Protein AF-A0A0G4HCX2-F1 (afdb_monomer)

Mean predicted aligned error: 6.24 Å

pLDDT: mean 89.35, std 10.8, range [44.84, 98.44]

Sequence (343 aa):
MIIPHAINSARSASTLNRIQINMWKLLDRVKRRYMFTGWLQFAPTVACGVLFLLVGFVLPGVLCLSLTLFDVLTVKWGWHPVPEPPPSKAAPRFPPSQFSAVDVIQARRSCRSFQCVPLLPEHRELLDKACEEAVSTWGGGVVQIHFVTAPNLRVWPVMGAHEFLVVLVPGGEYSRSAIIAAGAAVQHVVLSATREGISSCIIGPGADQRSVREAIQVREEEQHVVCVCAVGYASRYIPSFIRLASALMHRLRLPVNELVLPDSRTSLSSRVKDLIQVCRTAPSSYNAQPTRVALRKSTLGEDTEEVVLTTRPESTSRYYDPVALGAWVATWKWAGGGQVEVV

Structure (mmCIF, N/CA/C/O backbone):
data_AF-A0A0G4HCX2-F1
#
_entry.id   AF-A0A0G4HCX2-F1
#
loop_
_atom_site.group_PDB
_atom_site.id
_atom_site.type_symbol
_atom_site.label_atom_id
_atom_site.label_alt_id
_atom_site.label_comp_id
_atom_site.label_asym_id
_atom_site.label_entity_id
_atom_site.label_seq_id
_atom_site.pdbx_PDB_ins_code
_atom_site.Cartn_x
_atom_site.Cartn_y
_atom_site.Cartn_z
_atom_site.occupancy
_atom_site.B_iso_or_equiv
_atom_site.auth_seq_id
_atom_site.auth_comp_id
_atom_site.auth_asym_id
_atom_site.auth_atom_id
_atom_site.pdbx_PDB_model_num
ATOM 1 N N . MET A 1 1 ? 2.970 65.376 -13.612 1.00 44.84 1 MET A N 1
ATOM 2 C CA . MET A 1 1 ? 3.892 64.570 -14.441 1.00 44.84 1 MET A CA 1
ATOM 3 C C . MET A 1 1 ? 4.528 63.480 -13.575 1.00 44.84 1 MET A C 1
ATOM 5 O O . MET A 1 1 ? 5.636 63.656 -13.106 1.00 44.84 1 MET A O 1
ATOM 9 N N . ILE A 1 2 ? 3.807 62.390 -13.298 1.00 49.28 2 ILE A N 1
ATOM 10 C CA . ILE A 1 2 ? 4.319 61.126 -12.729 1.00 49.28 2 ILE A CA 1
ATOM 11 C C . ILE A 1 2 ? 3.439 60.021 -13.345 1.00 49.28 2 ILE A C 1
ATOM 13 O O . ILE A 1 2 ? 2.277 60.284 -13.642 1.00 49.28 2 ILE A O 1
ATOM 17 N N . ILE A 1 3 ? 3.975 58.802 -13.482 1.00 50.69 3 ILE A N 1
ATOM 18 C CA . ILE A 1 3 ? 3.310 57.536 -13.867 1.00 50.69 3 ILE A CA 1
ATOM 19 C C . ILE A 1 3 ? 3.396 57.158 -15.370 1.00 50.69 3 ILE A C 1
ATOM 21 O O . ILE A 1 3 ? 2.386 57.060 -16.058 1.00 50.69 3 ILE A O 1
ATOM 25 N N . PRO A 1 4 ? 4.604 56.835 -15.875 1.00 53.22 4 PRO A N 1
ATOM 26 C CA . PRO A 1 4 ? 4.731 55.756 -16.877 1.00 53.22 4 PRO A CA 1
ATOM 27 C C . PRO A 1 4 ? 5.410 54.491 -16.323 1.00 53.22 4 PRO A C 1
ATOM 29 O O . PRO A 1 4 ? 5.237 53.398 -16.857 1.00 53.22 4 PRO A O 1
ATOM 32 N N . HIS A 1 5 ? 6.163 54.603 -15.222 1.00 47.66 5 HIS A N 1
ATOM 33 C CA . HIS A 1 5 ? 7.033 53.512 -14.765 1.00 47.66 5 HIS A CA 1
ATOM 34 C C . HIS A 1 5 ? 6.294 52.369 -14.038 1.00 47.66 5 HIS A C 1
ATOM 36 O O . HIS A 1 5 ? 6.726 51.217 -14.103 1.00 47.66 5 HIS A O 1
ATOM 42 N N . ALA A 1 6 ? 5.151 52.655 -13.402 1.00 48.50 6 ALA A N 1
ATOM 43 C CA . ALA A 1 6 ? 4.375 51.663 -12.649 1.00 48.50 6 ALA A CA 1
ATOM 44 C C . ALA A 1 6 ? 3.588 50.682 -13.548 1.00 48.50 6 ALA A C 1
ATOM 46 O O . ALA A 1 6 ? 3.388 49.525 -13.180 1.00 48.50 6 ALA A O 1
ATOM 47 N N . ILE A 1 7 ? 3.195 51.098 -14.759 1.00 55.00 7 ILE A N 1
ATOM 48 C CA . ILE A 1 7 ? 2.381 50.275 -15.674 1.00 55.00 7 ILE A CA 1
ATOM 49 C C . ILE A 1 7 ? 3.223 49.163 -16.331 1.00 55.00 7 ILE A C 1
ATOM 51 O O . ILE A 1 7 ? 2.741 48.042 -16.515 1.00 55.00 7 ILE A O 1
ATOM 55 N N . ASN A 1 8 ? 4.504 49.424 -16.615 1.00 53.06 8 ASN A N 1
ATOM 56 C CA . ASN A 1 8 ? 5.411 48.417 -17.185 1.00 53.06 8 ASN A CA 1
ATOM 57 C C . ASN A 1 8 ? 5.826 47.341 -16.163 1.00 53.06 8 ASN A C 1
ATOM 59 O O . ASN A 1 8 ? 5.972 46.175 -16.529 1.00 53.06 8 ASN A O 1
ATOM 63 N N . SER A 1 9 ? 5.927 47.702 -14.878 1.00 53.34 9 SER A N 1
ATOM 64 C CA . SER A 1 9 ? 6.168 46.761 -13.772 1.00 53.34 9 SER A CA 1
ATOM 65 C C . SER A 1 9 ? 5.025 45.742 -13.624 1.00 53.34 9 SER A C 1
ATOM 67 O O . SER A 1 9 ? 5.261 44.531 -13.620 1.00 53.34 9 SER A O 1
ATOM 69 N N . ALA A 1 10 ? 3.771 46.210 -13.626 1.00 56.66 10 ALA A N 1
ATOM 70 C CA . ALA A 1 10 ? 2.596 45.346 -13.490 1.00 56.66 10 ALA A CA 1
ATOM 71 C C . ALA A 1 10 ? 2.416 44.378 -14.678 1.00 56.66 10 ALA A C 1
ATOM 73 O O . ALA A 1 10 ? 2.071 43.208 -14.491 1.00 56.66 10 ALA A O 1
ATOM 74 N N . ARG A 1 11 ? 2.704 44.827 -15.910 1.00 60.03 11 ARG A N 1
ATOM 75 C CA . ARG A 1 11 ? 2.661 43.961 -17.102 1.00 60.03 11 ARG A CA 1
ATOM 76 C C . ARG A 1 11 ? 3.762 42.898 -17.080 1.00 60.03 11 ARG A C 1
ATOM 78 O O . ARG A 1 11 ? 3.474 41.741 -17.383 1.00 60.03 11 ARG A O 1
ATOM 85 N N . SER A 1 12 ? 4.977 43.250 -16.657 1.00 61.94 12 SER A N 1
ATOM 86 C CA . SER A 1 12 ? 6.095 42.303 -16.526 1.00 61.94 12 SER A CA 1
ATOM 87 C C . SER A 1 12 ? 5.813 41.204 -15.489 1.00 61.94 12 SER A C 1
ATOM 89 O O . SER A 1 12 ? 5.947 40.015 -15.791 1.00 61.94 12 SER A O 1
ATOM 91 N N . ALA A 1 13 ? 5.293 41.575 -14.311 1.00 61.81 13 ALA A N 1
ATOM 92 C CA . ALA A 1 13 ? 4.904 40.621 -13.268 1.00 61.81 13 ALA A CA 1
ATOM 93 C C . ALA A 1 13 ? 3.789 39.660 -13.730 1.00 61.81 13 ALA A C 1
ATOM 95 O O . ALA A 1 13 ? 3.825 38.463 -13.438 1.00 61.81 13 ALA A O 1
ATOM 96 N N . SER A 1 14 ? 2.826 40.151 -14.521 1.00 77.19 14 SER A N 1
ATOM 97 C CA . SER A 1 14 ? 1.750 39.316 -15.072 1.00 77.19 14 SER A CA 1
ATOM 98 C C . SER A 1 14 ? 2.251 38.274 -16.084 1.00 77.19 14 SER A C 1
ATOM 100 O O . SER A 1 14 ? 1.753 37.145 -16.115 1.00 77.19 14 SER A O 1
ATOM 102 N N . THR A 1 15 ? 3.271 38.616 -16.875 1.00 77.94 15 THR A N 1
ATOM 103 C CA . THR A 1 15 ? 3.872 37.716 -17.867 1.00 77.94 15 THR A CA 1
ATOM 104 C C . THR A 1 15 ? 4.729 36.646 -17.196 1.00 77.94 15 THR A C 1
ATOM 106 O O . THR A 1 15 ? 4.602 35.470 -17.538 1.00 77.94 15 THR A O 1
ATOM 109 N N . LEU A 1 16 ? 5.531 37.014 -16.189 1.00 78.31 16 LEU A N 1
ATOM 110 C CA . LEU A 1 16 ? 6.324 36.061 -15.404 1.00 78.31 16 LEU A CA 1
ATOM 111 C C . LEU A 1 16 ? 5.434 35.036 -14.688 1.00 78.31 16 LEU A C 1
ATOM 113 O O . LEU A 1 16 ? 5.685 33.835 -14.794 1.00 78.31 16 LEU A O 1
ATOM 117 N N . ASN A 1 17 ? 4.336 35.480 -14.067 1.00 84.44 17 ASN A N 1
ATOM 118 C CA . ASN A 1 17 ? 3.369 34.580 -13.434 1.00 84.44 17 ASN A CA 1
ATOM 119 C C . ASN A 1 17 ? 2.726 33.617 -14.446 1.00 84.44 17 ASN A C 1
ATOM 121 O O . ASN A 1 17 ? 2.579 32.427 -14.167 1.00 84.44 17 ASN A O 1
ATOM 125 N N . ARG A 1 18 ? 2.384 34.088 -15.655 1.00 83.12 18 ARG A N 1
ATOM 126 C CA . ARG A 1 18 ? 1.848 33.221 -16.722 1.00 83.12 18 ARG A CA 1
ATOM 127 C C . ARG A 1 18 ? 2.866 32.182 -17.193 1.00 83.12 18 ARG A C 1
ATOM 129 O O . ARG A 1 18 ? 2.496 31.020 -17.360 1.00 83.12 18 ARG A O 1
ATOM 136 N N . ILE A 1 19 ? 4.129 32.572 -17.384 1.00 86.69 19 ILE A N 1
ATOM 137 C CA . ILE A 1 19 ? 5.206 31.648 -17.775 1.00 86.69 19 ILE A CA 1
ATOM 138 C C . ILE A 1 19 ? 5.404 30.582 -16.695 1.00 86.69 19 ILE A C 1
ATOM 140 O O . ILE A 1 19 ? 5.420 29.392 -17.013 1.00 86.69 19 ILE A O 1
ATOM 144 N N . GLN A 1 20 ? 5.463 30.983 -15.423 1.00 86.69 20 GLN A N 1
ATOM 145 C CA . GLN A 1 20 ? 5.582 30.053 -14.301 1.00 86.69 20 GLN A CA 1
ATOM 146 C C . GLN A 1 20 ? 4.403 29.074 -14.247 1.00 86.69 20 GLN A C 1
ATOM 148 O O . GLN A 1 20 ? 4.622 27.865 -14.199 1.00 86.69 20 GLN A O 1
ATOM 153 N N . ILE A 1 21 ? 3.157 29.554 -14.328 1.00 89.06 21 ILE A N 1
ATOM 154 C CA . ILE A 1 21 ? 1.960 28.694 -14.321 1.00 89.06 21 ILE A CA 1
ATOM 155 C C . ILE A 1 21 ? 1.986 27.695 -15.487 1.00 89.06 21 ILE A C 1
ATOM 157 O O . ILE A 1 21 ? 1.681 26.515 -15.302 1.00 89.06 21 ILE A O 1
ATOM 161 N N . ASN A 1 22 ? 2.363 28.137 -16.688 1.00 92.06 22 ASN A N 1
ATOM 162 C CA . ASN A 1 22 ? 2.444 27.266 -17.860 1.00 92.06 22 ASN A CA 1
ATOM 163 C C . ASN A 1 22 ? 3.544 26.208 -17.717 1.00 92.06 22 ASN A C 1
ATOM 165 O O . ASN A 1 22 ? 3.320 25.045 -18.063 1.00 92.06 22 ASN A O 1
ATOM 169 N N . MET A 1 23 ? 4.696 26.587 -17.161 1.00 91.88 23 MET A N 1
ATOM 170 C CA . MET A 1 23 ? 5.791 25.669 -16.860 1.00 91.88 23 MET A CA 1
ATOM 171 C C . MET A 1 23 ? 5.365 24.620 -15.828 1.00 91.88 23 MET A C 1
ATOM 173 O O . MET A 1 23 ? 5.558 23.429 -16.063 1.00 91.88 23 MET A O 1
ATOM 177 N N . TRP A 1 24 ? 4.691 25.019 -14.745 1.00 91.50 24 TRP A N 1
ATOM 178 C CA . TRP A 1 24 ? 4.151 24.088 -13.749 1.00 91.50 24 TRP A CA 1
ATOM 179 C C . TRP A 1 24 ? 3.137 23.112 -14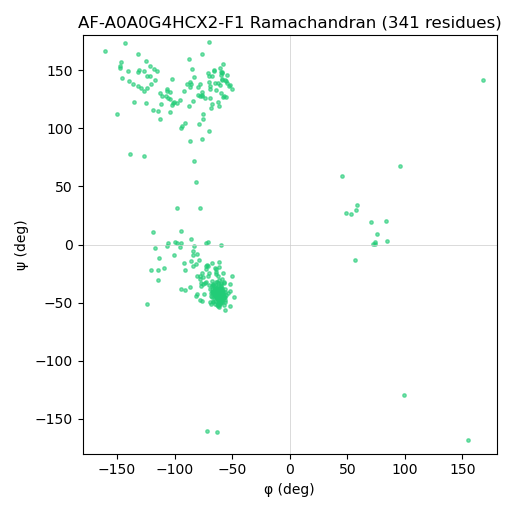.351 1.00 91.50 24 TRP A C 1
ATOM 181 O O . TRP A 1 24 ? 3.237 21.907 -14.131 1.00 91.50 24 TRP A O 1
ATOM 191 N N . LYS A 1 25 ? 2.209 23.598 -15.186 1.00 92.38 25 LYS A N 1
ATOM 192 C CA . LYS A 1 25 ? 1.251 22.740 -15.907 1.00 92.38 25 LYS A CA 1
ATOM 193 C C . LYS A 1 25 ? 1.939 21.773 -16.872 1.00 92.38 25 LYS A C 1
ATOM 195 O O . LYS A 1 25 ? 1.453 20.662 -17.084 1.00 92.38 25 LYS A O 1
ATOM 200 N N . LEU A 1 26 ? 3.033 22.185 -17.511 1.00 93.44 26 LEU A N 1
ATOM 201 C CA . LEU A 1 26 ? 3.818 21.312 -18.380 1.00 93.44 26 LEU A CA 1
ATOM 202 C C . LEU A 1 26 ? 4.537 20.232 -17.566 1.00 93.44 26 LEU A C 1
ATOM 204 O O . LEU A 1 26 ? 4.392 19.054 -17.884 1.00 93.44 26 LEU A O 1
ATOM 208 N N . LEU A 1 27 ? 5.239 20.614 -16.497 1.00 92.19 27 LEU A N 1
ATOM 209 C CA . LEU A 1 27 ? 5.937 19.687 -15.603 1.00 92.19 27 LEU A CA 1
ATOM 210 C C . LEU A 1 27 ? 4.979 18.666 -14.988 1.00 92.19 27 LEU A C 1
ATOM 212 O O . LEU A 1 27 ? 5.285 17.480 -14.957 1.00 92.19 27 LEU A O 1
ATOM 216 N N . ASP A 1 28 ? 3.794 19.099 -14.569 1.00 90.00 28 ASP A N 1
ATOM 217 C CA . ASP A 1 28 ? 2.756 18.228 -14.023 1.00 90.00 28 ASP A CA 1
ATOM 218 C C . ASP A 1 28 ? 2.216 17.232 -15.070 1.00 90.00 28 ASP A C 1
ATOM 220 O O . ASP A 1 28 ? 2.066 16.039 -14.793 1.00 90.00 28 ASP A O 1
ATOM 224 N N . ARG A 1 29 ? 2.015 17.670 -16.323 1.00 91.62 29 ARG A N 1
ATOM 225 C CA . ARG A 1 29 ? 1.653 16.770 -17.437 1.00 91.62 29 ARG A CA 1
ATOM 226 C C . ARG A 1 29 ? 2.751 15.754 -17.742 1.00 91.62 29 ARG A C 1
ATOM 228 O O . ARG A 1 29 ? 2.447 14.573 -17.914 1.00 91.62 29 ARG A O 1
ATOM 235 N N . VAL A 1 30 ? 4.007 16.195 -17.794 1.00 92.38 30 VAL A N 1
ATOM 236 C CA . VAL A 1 30 ? 5.165 15.315 -18.000 1.00 92.38 30 VAL A CA 1
ATOM 237 C C . VAL A 1 30 ? 5.244 14.308 -16.857 1.00 92.38 30 VAL A C 1
ATOM 239 O O . VAL A 1 30 ? 5.214 13.108 -17.109 1.00 92.38 30 VAL A O 1
ATOM 242 N N . LYS A 1 31 ? 5.217 14.767 -15.602 1.00 92.25 31 LYS A N 1
ATOM 243 C CA . LYS A 1 31 ? 5.209 13.909 -14.414 1.00 92.25 31 LYS A CA 1
ATOM 244 C C . LYS A 1 31 ? 4.109 12.854 -14.496 1.00 92.25 31 LYS A C 1
ATOM 246 O O . LYS A 1 31 ? 4.423 11.675 -14.374 1.00 92.25 31 LYS A O 1
ATOM 251 N N . ARG A 1 32 ? 2.850 13.238 -14.748 1.00 89.69 32 ARG A N 1
ATOM 252 C CA . ARG A 1 32 ? 1.732 12.283 -14.874 1.00 89.69 32 ARG A CA 1
ATOM 253 C C . ARG A 1 32 ? 1.955 11.265 -15.988 1.00 89.69 32 ARG A C 1
ATOM 255 O O . ARG A 1 32 ? 1.727 10.078 -15.774 1.00 89.69 32 ARG A O 1
ATOM 262 N N . ARG A 1 33 ? 2.448 11.695 -17.154 1.00 91.38 33 ARG A N 1
ATOM 263 C CA . ARG A 1 33 ? 2.772 10.783 -18.260 1.00 91.38 33 ARG A CA 1
ATOM 264 C C . ARG A 1 33 ? 3.831 9.764 -17.846 1.00 91.38 33 ARG A C 1
ATOM 266 O O . ARG A 1 33 ? 3.641 8.574 -18.070 1.00 91.38 33 ARG A O 1
ATOM 273 N N . TYR A 1 34 ? 4.921 10.205 -17.223 1.00 92.44 34 TYR A N 1
ATOM 274 C CA . TYR A 1 34 ? 5.985 9.312 -16.750 1.00 92.44 34 TYR A CA 1
ATOM 275 C C . TYR A 1 34 ? 5.515 8.405 -15.605 1.00 92.44 34 TYR A C 1
ATOM 277 O O . TYR A 1 34 ? 5.922 7.249 -15.527 1.00 92.44 34 TYR A O 1
ATOM 285 N N . MET A 1 35 ? 4.637 8.909 -14.737 1.00 90.62 35 MET A N 1
ATOM 286 C CA . MET A 1 35 ? 4.041 8.167 -13.628 1.00 90.62 35 MET A CA 1
ATOM 287 C C . MET A 1 35 ? 3.222 6.980 -14.143 1.00 90.62 35 MET A C 1
ATOM 289 O O . MET A 1 35 ? 3.512 5.843 -13.788 1.00 90.62 35 MET A O 1
ATOM 293 N N . PHE A 1 36 ? 2.279 7.225 -15.056 1.00 88.88 36 PHE A N 1
ATOM 294 C CA . PHE A 1 36 ? 1.370 6.196 -15.578 1.00 88.88 36 PHE A CA 1
ATOM 295 C C . PHE A 1 36 ? 1.961 5.307 -16.676 1.00 88.88 36 PHE A C 1
ATOM 297 O O . PHE A 1 36 ? 1.350 4.319 -17.069 1.00 88.88 36 PHE A O 1
ATOM 304 N N . THR A 1 37 ? 3.152 5.634 -17.173 1.00 89.81 37 THR A N 1
ATOM 305 C CA . THR A 1 37 ? 3.932 4.744 -18.049 1.00 89.81 37 THR A CA 1
ATOM 306 C C . THR A 1 37 ? 4.960 3.916 -17.270 1.00 89.81 37 THR A C 1
ATOM 308 O O . THR A 1 37 ? 5.672 3.106 -17.868 1.00 89.81 37 THR A O 1
ATOM 311 N N . GLY A 1 38 ? 5.059 4.112 -15.949 1.00 88.88 38 GLY A N 1
ATOM 312 C CA . GLY A 1 38 ? 6.025 3.440 -15.077 1.00 88.88 38 GLY A CA 1
ATOM 313 C C . GLY A 1 38 ? 7.463 3.951 -15.212 1.00 88.88 38 GLY A C 1
ATOM 314 O O . GLY A 1 38 ? 8.354 3.446 -14.539 1.00 88.88 38 GLY A O 1
ATOM 315 N N . TRP A 1 39 ? 7.725 4.960 -16.050 1.00 93.75 39 TRP A N 1
ATOM 316 C CA . TRP A 1 39 ? 9.077 5.492 -16.256 1.00 93.75 39 TRP A CA 1
ATOM 317 C C . TRP A 1 39 ? 9.562 6.380 -15.103 1.00 93.75 39 TRP A C 1
ATOM 319 O O . TRP A 1 39 ? 10.766 6.506 -14.882 1.00 93.75 39 TRP A O 1
ATOM 329 N N . LEU A 1 40 ? 8.641 6.979 -14.338 1.00 93.19 40 LEU A N 1
ATOM 330 C CA . LEU A 1 40 ? 8.984 7.923 -13.268 1.00 93.19 40 LEU A CA 1
ATOM 331 C C . LEU A 1 40 ? 9.892 7.312 -12.190 1.00 93.19 40 LEU A C 1
ATOM 333 O O . LEU A 1 40 ? 10.699 8.021 -11.602 1.00 93.19 40 LEU A O 1
ATOM 337 N N . GLN A 1 41 ? 9.797 6.007 -11.937 1.00 92.69 41 GLN A N 1
ATOM 338 C CA . GLN A 1 41 ? 10.598 5.338 -10.907 1.00 92.69 41 GLN A CA 1
ATOM 339 C C . GLN A 1 41 ? 12.092 5.212 -11.249 1.00 92.69 41 GLN A C 1
ATOM 341 O O . GLN A 1 41 ? 12.895 5.000 -10.346 1.00 92.69 41 GLN A O 1
ATOM 346 N N . PHE A 1 42 ? 12.464 5.345 -12.526 1.00 95.06 42 PHE A N 1
ATOM 347 C CA . PHE A 1 42 ? 13.860 5.297 -12.973 1.00 95.06 42 PHE A CA 1
ATOM 348 C C . PHE A 1 42 ? 14.502 6.692 -12.989 1.00 95.06 42 PHE A C 1
ATOM 350 O O . PHE A 1 42 ? 15.722 6.817 -12.903 1.00 95.06 42 PHE A O 1
ATOM 357 N N . ALA A 1 43 ? 13.683 7.750 -13.061 1.00 94.81 43 ALA A N 1
ATOM 358 C CA . ALA A 1 43 ? 14.153 9.126 -13.192 1.00 94.81 43 ALA A CA 1
ATOM 359 C C . ALA A 1 43 ? 15.093 9.580 -12.054 1.00 94.81 43 ALA A C 1
ATOM 361 O O . ALA A 1 43 ? 16.098 10.213 -12.373 1.00 94.81 43 ALA A O 1
ATOM 362 N N . PRO A 1 44 ? 14.857 9.247 -10.765 1.00 95.25 44 PRO A N 1
ATOM 363 C CA . PRO A 1 44 ? 15.779 9.626 -9.694 1.00 95.25 44 PRO A CA 1
ATOM 364 C C . PRO A 1 44 ? 17.181 9.037 -9.871 1.00 95.25 44 PRO A C 1
ATOM 366 O O . PRO A 1 44 ? 18.161 9.767 -9.758 1.00 95.25 44 PRO A O 1
ATOM 369 N N . THR A 1 45 ? 17.292 7.747 -10.208 1.00 95.75 45 THR A N 1
ATOM 370 C CA . THR A 1 45 ? 18.596 7.094 -10.400 1.00 95.75 45 THR A CA 1
ATOM 371 C C . THR A 1 45 ? 19.340 7.674 -11.607 1.00 95.75 45 THR A C 1
ATOM 373 O O . THR A 1 45 ? 20.537 7.941 -11.508 1.00 95.75 45 THR A O 1
ATOM 376 N N . VAL A 1 46 ? 18.633 7.958 -12.712 1.00 97.31 46 VAL A N 1
ATOM 377 C CA . VAL A 1 46 ? 19.214 8.646 -13.883 1.00 97.31 46 VAL A CA 1
ATOM 378 C C . VAL A 1 46 ? 19.712 10.037 -13.508 1.00 97.31 46 VAL A C 1
ATOM 380 O O . VAL A 1 46 ? 20.843 10.386 -13.833 1.00 97.31 46 VAL A O 1
ATOM 383 N N . ALA A 1 47 ? 18.890 10.824 -12.810 1.00 96.62 47 ALA A N 1
ATOM 384 C CA . ALA A 1 47 ? 19.243 12.180 -12.406 1.00 96.62 47 ALA A CA 1
ATOM 385 C C . ALA A 1 47 ? 20.477 12.196 -11.492 1.00 96.62 47 ALA A C 1
ATOM 387 O O . ALA A 1 47 ? 21.379 13.002 -11.709 1.00 96.62 47 ALA A O 1
ATOM 388 N N . CYS A 1 48 ? 20.561 11.272 -10.528 1.00 97.00 48 CYS A N 1
ATOM 389 C CA . CYS A 1 48 ? 21.755 11.089 -9.702 1.00 97.00 48 CYS A CA 1
ATOM 390 C C . CYS A 1 48 ? 22.983 10.729 -10.548 1.00 97.00 48 CYS A C 1
ATOM 392 O O . CYS A 1 48 ? 24.041 11.323 -10.359 1.00 97.00 48 CYS A O 1
ATOM 394 N N . GLY A 1 49 ? 22.840 9.806 -11.505 1.00 97.44 49 GLY A N 1
ATOM 395 C CA . GLY A 1 49 ? 23.923 9.422 -12.410 1.00 97.44 49 GLY A CA 1
ATOM 396 C C . GLY A 1 49 ? 24.458 10.601 -13.221 1.00 97.44 49 GLY A C 1
ATOM 397 O O . GLY A 1 49 ? 25.659 10.856 -13.213 1.00 97.44 49 GLY A O 1
ATOM 398 N N . VAL A 1 50 ? 23.567 11.369 -13.854 1.00 98.12 50 VAL A N 1
ATOM 399 C CA . VAL A 1 50 ? 23.932 12.572 -14.622 1.00 98.12 50 VAL A CA 1
ATOM 400 C C . VAL A 1 50 ? 24.595 13.618 -13.727 1.00 98.12 50 VAL A C 1
ATOM 402 O O . VAL A 1 50 ? 25.632 14.159 -14.099 1.00 98.12 50 VAL A O 1
ATOM 405 N N . LEU A 1 51 ? 24.045 13.878 -12.537 1.00 98.06 51 LEU A N 1
ATOM 406 C CA . LEU A 1 51 ? 24.615 14.849 -11.604 1.00 98.06 51 LEU A CA 1
ATOM 407 C C . LEU A 1 51 ? 26.044 14.469 -11.198 1.00 98.06 51 LEU A C 1
ATOM 409 O O . LEU A 1 51 ? 26.926 15.321 -11.257 1.00 98.06 51 LEU A O 1
ATOM 413 N N . PHE A 1 52 ? 26.291 13.203 -10.846 1.00 98.44 52 PHE A N 1
ATOM 414 C CA . PHE A 1 52 ? 27.635 12.730 -10.506 1.00 98.44 52 PHE A CA 1
ATOM 415 C C . PHE A 1 52 ? 28.631 12.928 -11.651 1.00 98.44 52 PHE A C 1
ATOM 417 O O . PHE A 1 52 ? 29.753 13.363 -11.403 1.00 98.44 52 PHE A O 1
ATOM 424 N N . LEU A 1 53 ? 28.225 12.680 -12.899 1.00 97.75 53 LEU A N 1
ATOM 425 C CA . LEU A 1 53 ? 29.086 12.931 -14.056 1.00 97.75 53 LEU A CA 1
ATOM 426 C C . LEU A 1 53 ? 29.398 14.424 -14.226 1.00 97.75 53 LEU A C 1
ATOM 428 O O . LEU A 1 53 ? 30.553 14.777 -14.453 1.00 97.75 53 LEU A O 1
ATOM 432 N N . LEU A 1 54 ? 28.400 15.298 -14.067 1.00 97.94 54 LEU A N 1
ATOM 433 C CA . LEU A 1 54 ? 28.574 16.750 -14.201 1.00 97.94 54 LEU A CA 1
ATOM 434 C C . LEU A 1 54 ? 29.530 17.338 -13.154 1.00 97.94 54 LEU A C 1
ATOM 436 O O . LEU A 1 54 ? 30.240 18.292 -13.455 1.00 97.94 54 LEU A O 1
ATOM 440 N N . VAL A 1 55 ? 29.570 16.771 -11.944 1.00 98.00 55 VAL A N 1
ATOM 441 C CA . VAL A 1 55 ? 30.477 17.210 -10.867 1.00 98.00 55 VAL A CA 1
ATOM 442 C C . VAL A 1 55 ? 31.798 16.423 -10.809 1.00 98.00 55 VAL A C 1
ATOM 444 O O . VAL A 1 55 ? 32.535 16.536 -9.835 1.00 98.00 55 VAL A O 1
ATOM 447 N N . GLY A 1 56 ? 32.117 15.623 -11.835 1.00 97.31 56 GLY A N 1
ATOM 448 C CA . GLY A 1 56 ? 33.400 14.913 -11.961 1.00 97.31 56 GLY A CA 1
ATOM 449 C C . GLY A 1 56 ? 33.498 13.567 -11.226 1.00 97.31 56 GLY A C 1
ATOM 450 O O . GLY A 1 56 ? 34.534 12.906 -11.288 1.00 97.31 56 GLY A O 1
ATOM 451 N N . PHE A 1 57 ? 32.427 13.098 -10.581 1.00 97.69 57 PHE A N 1
ATOM 452 C CA . PHE A 1 57 ? 32.353 11.778 -9.943 1.00 97.69 57 PHE A CA 1
ATOM 453 C C . PHE A 1 57 ? 31.993 10.694 -10.971 1.00 97.69 57 PHE A C 1
ATOM 455 O O . PHE A 1 57 ? 30.892 10.137 -10.971 1.00 97.69 57 PHE A O 1
ATOM 462 N N . VAL A 1 58 ? 32.947 10.374 -11.851 1.00 97.38 58 VAL A N 1
ATOM 463 C CA . VAL A 1 58 ? 32.732 9.467 -12.994 1.00 97.38 58 VAL A CA 1
ATOM 464 C C . VAL A 1 58 ? 32.234 8.085 -12.560 1.00 97.38 58 VAL A C 1
ATOM 466 O O . VAL A 1 58 ? 31.206 7.622 -13.051 1.00 97.38 58 VAL A O 1
ATOM 469 N N . LEU A 1 59 ? 32.928 7.433 -11.620 1.00 97.50 59 LEU A N 1
ATOM 470 C CA . LEU A 1 59 ? 32.604 6.063 -11.210 1.00 97.50 59 LEU A CA 1
ATOM 471 C C . LEU A 1 59 ? 31.190 5.942 -10.590 1.00 97.50 59 LEU A C 1
ATOM 473 O O . LEU A 1 59 ? 30.418 5.110 -11.072 1.00 97.50 59 LEU A O 1
ATOM 477 N N . PRO A 1 60 ? 30.784 6.773 -9.604 1.00 97.62 60 PRO A N 1
ATOM 478 C CA . PRO A 1 60 ? 29.403 6.786 -9.108 1.00 97.62 60 PRO A CA 1
ATOM 479 C C . PRO A 1 60 ? 28.357 7.093 -10.186 1.00 97.62 60 PRO A C 1
ATOM 481 O O . PRO A 1 60 ? 27.280 6.490 -10.187 1.00 97.62 60 PRO A O 1
ATOM 484 N N . GLY A 1 61 ? 28.673 8.000 -11.117 1.00 97.88 61 GLY A N 1
ATOM 485 C CA . GLY A 1 61 ? 27.787 8.356 -12.223 1.00 97.88 61 GLY A CA 1
ATOM 486 C C . GLY A 1 61 ? 27.512 7.176 -13.151 1.00 97.88 61 GLY A C 1
ATOM 487 O O . GLY A 1 61 ? 26.353 6.817 -13.369 1.00 97.88 61 GLY A O 1
ATOM 488 N N . VAL A 1 62 ? 28.573 6.514 -13.624 1.00 98.00 62 VAL A N 1
ATOM 489 C CA . VAL A 1 62 ? 28.477 5.306 -14.458 1.00 98.00 62 VAL A CA 1
ATOM 490 C C . VAL A 1 62 ? 27.731 4.193 -13.725 1.00 98.00 62 VAL A C 1
ATOM 492 O O . VAL A 1 62 ? 26.854 3.567 -14.313 1.00 98.00 62 VAL A O 1
ATOM 495 N N . LEU A 1 63 ? 28.009 3.974 -12.436 1.00 97.69 63 LEU A N 1
ATOM 496 C CA . LEU A 1 63 ? 27.311 2.958 -11.646 1.00 97.69 63 LEU A CA 1
ATOM 497 C C . LEU A 1 63 ? 25.795 3.211 -11.592 1.00 97.69 63 LEU A C 1
ATOM 499 O O . LEU A 1 63 ? 25.018 2.289 -11.827 1.00 97.69 63 LEU A O 1
ATOM 503 N N . CYS A 1 64 ? 25.358 4.448 -11.336 1.00 97.44 64 CYS A N 1
ATOM 504 C CA . CYS A 1 64 ? 23.932 4.793 -11.303 1.00 97.44 64 CYS A CA 1
ATOM 505 C C . CYS A 1 64 ? 23.245 4.572 -12.661 1.00 97.44 64 CYS A C 1
ATOM 507 O O . CYS A 1 64 ? 22.127 4.051 -12.720 1.00 97.44 64 CYS A O 1
ATOM 509 N N . LEU A 1 65 ? 23.907 4.939 -13.762 1.00 98.00 65 LEU A N 1
ATOM 510 C CA . LEU A 1 65 ? 23.363 4.743 -15.107 1.00 98.00 65 LEU A CA 1
ATOM 511 C C . LEU A 1 65 ? 23.297 3.256 -15.481 1.00 98.00 65 LEU A C 1
ATOM 513 O O . LEU A 1 65 ? 22.270 2.809 -15.988 1.00 98.00 65 LEU A O 1
ATOM 517 N N . SER A 1 66 ? 24.326 2.474 -15.149 1.00 97.69 66 SER A N 1
ATOM 518 C CA . SER A 1 66 ? 24.339 1.018 -15.337 1.00 97.69 66 SER A CA 1
ATOM 519 C C . SER A 1 66 ? 23.253 0.319 -14.516 1.00 97.69 66 SER A C 1
ATOM 521 O O . SER A 1 66 ? 22.553 -0.547 -15.039 1.00 97.69 66 SER A O 1
ATOM 523 N N . LEU A 1 67 ? 23.049 0.726 -13.257 1.00 96.75 67 LEU A N 1
ATOM 524 C CA . LEU A 1 67 ? 21.949 0.230 -12.420 1.00 96.75 67 LEU A CA 1
ATOM 525 C C . LEU A 1 67 ? 20.583 0.574 -13.021 1.00 96.75 67 LEU A C 1
ATOM 527 O O . LEU A 1 67 ? 19.691 -0.268 -13.038 1.00 96.75 67 LEU A O 1
ATOM 531 N N . THR A 1 68 ? 20.425 1.783 -13.563 1.00 97.25 68 THR A N 1
ATOM 532 C CA . THR A 1 68 ? 19.186 2.171 -14.252 1.00 97.25 68 THR A CA 1
ATOM 533 C C . THR A 1 68 ? 18.952 1.303 -15.485 1.00 97.25 68 THR A C 1
ATOM 535 O O . THR A 1 68 ? 17.841 0.821 -15.685 1.00 97.25 68 THR A O 1
ATOM 538 N N . LEU A 1 69 ? 19.984 1.079 -16.303 1.00 97.50 69 LEU A N 1
ATOM 539 C CA . LEU A 1 69 ? 19.884 0.213 -17.475 1.00 97.50 69 LEU A CA 1
ATOM 540 C C . LEU A 1 69 ? 19.455 -1.200 -17.066 1.00 97.50 69 LEU A C 1
ATOM 542 O O . LEU A 1 69 ? 18.513 -1.736 -17.643 1.00 97.50 69 LEU A O 1
ATOM 546 N N . PHE A 1 70 ? 20.080 -1.766 -16.031 1.00 96.88 70 PHE A N 1
ATOM 547 C CA . PHE A 1 70 ? 19.692 -3.061 -15.474 1.00 96.88 70 PHE A CA 1
ATOM 548 C C . PHE A 1 70 ? 18.229 -3.078 -15.002 1.00 96.88 70 PHE A C 1
ATOM 550 O O . PHE A 1 70 ? 17.486 -3.999 -15.342 1.00 96.88 70 PHE A O 1
ATOM 557 N N . ASP A 1 71 ? 17.784 -2.056 -14.269 1.00 96.25 71 ASP A N 1
ATOM 558 C CA . ASP A 1 71 ? 16.401 -1.944 -13.794 1.00 96.25 71 ASP A CA 1
ATOM 559 C C . ASP A 1 71 ? 15.396 -1.824 -14.955 1.00 96.25 71 ASP A C 1
ATOM 561 O O . ASP A 1 71 ? 14.318 -2.412 -14.904 1.00 96.25 71 ASP A O 1
ATOM 565 N N . VAL A 1 72 ? 15.726 -1.089 -16.023 1.00 96.50 72 VAL A N 1
ATOM 566 C CA . VAL A 1 72 ? 14.872 -0.976 -17.219 1.00 96.50 72 VAL A CA 1
ATOM 567 C C . VAL A 1 72 ? 14.782 -2.322 -17.935 1.00 96.50 72 VAL A C 1
ATOM 569 O O . VAL A 1 72 ? 13.683 -2.802 -18.208 1.00 96.50 72 VAL A O 1
ATOM 572 N N . LEU A 1 73 ? 15.923 -2.957 -18.190 1.00 96.62 73 LEU A N 1
ATOM 573 C CA . LEU A 1 73 ? 15.988 -4.262 -18.840 1.00 96.62 73 LEU A CA 1
ATOM 574 C C . LEU A 1 73 ? 15.164 -5.311 -18.077 1.00 96.62 73 LEU A C 1
ATOM 576 O O . LEU A 1 73 ? 14.327 -5.992 -18.666 1.00 96.62 73 LEU A O 1
ATOM 580 N N . THR A 1 74 ? 15.364 -5.402 -16.762 1.00 95.06 74 THR A N 1
ATOM 581 C CA . THR A 1 74 ? 14.738 -6.432 -15.924 1.00 95.06 74 THR A CA 1
ATOM 582 C C . THR A 1 74 ? 13.281 -6.125 -15.593 1.00 95.06 74 THR A C 1
ATOM 584 O O . THR A 1 74 ? 12.431 -6.983 -15.780 1.00 95.06 74 THR A O 1
ATOM 587 N N . VAL A 1 75 ? 12.952 -4.905 -15.157 1.00 93.44 75 VAL A N 1
ATOM 588 C CA . VAL A 1 75 ? 11.606 -4.567 -14.653 1.00 93.44 75 VAL A CA 1
ATOM 589 C C . VAL A 1 75 ? 10.686 -4.047 -15.751 1.00 93.44 75 VAL A C 1
ATOM 591 O O . VAL A 1 75 ? 9.492 -4.341 -15.750 1.00 93.44 75 VAL A O 1
ATOM 594 N N . LYS A 1 76 ? 11.198 -3.225 -16.678 1.00 93.00 76 LYS A N 1
ATOM 595 C CA . LYS A 1 76 ? 10.362 -2.605 -17.721 1.00 93.00 76 LYS A CA 1
ATOM 596 C C . LYS A 1 76 ? 10.203 -3.503 -18.944 1.00 93.00 76 LYS A C 1
ATOM 598 O O . LYS A 1 76 ? 9.127 -3.494 -19.539 1.00 93.00 76 LYS A O 1
ATOM 603 N N . TRP A 1 77 ? 11.247 -4.241 -19.315 1.00 93.56 77 TRP A N 1
ATOM 604 C CA . TRP A 1 77 ? 11.228 -5.149 -20.468 1.00 93.56 77 TRP A CA 1
ATOM 605 C C . TRP A 1 77 ? 11.185 -6.633 -20.094 1.00 93.56 77 TRP A C 1
ATOM 607 O O . TRP A 1 77 ? 11.097 -7.469 -20.987 1.00 93.56 77 TRP A O 1
ATOM 617 N N . GLY A 1 78 ? 11.192 -6.970 -18.801 1.00 91.75 78 GLY A N 1
ATOM 618 C CA . GLY A 1 78 ? 11.011 -8.347 -18.338 1.00 91.75 78 GLY A CA 1
ATOM 619 C C . GLY A 1 78 ? 12.191 -9.270 -18.644 1.00 91.75 78 GLY A C 1
ATOM 620 O O . GLY A 1 78 ? 12.020 -10.489 -18.663 1.00 91.75 78 GLY A O 1
ATOM 621 N N . TRP A 1 79 ? 13.389 -8.732 -18.907 1.00 94.50 79 TRP A N 1
ATOM 622 C CA . TRP A 1 79 ? 14.575 -9.561 -19.111 1.00 94.50 79 TRP A CA 1
ATOM 623 C C . TRP A 1 79 ? 15.083 -10.080 -17.765 1.00 94.50 79 TRP A C 1
ATOM 625 O O . TRP A 1 79 ? 15.866 -9.423 -17.086 1.00 94.50 79 TRP A O 1
ATOM 635 N N . HIS A 1 80 ? 14.610 -11.255 -17.353 1.00 93.38 80 HIS A N 1
ATOM 636 C CA . HIS A 1 80 ? 14.968 -11.877 -16.079 1.00 93.38 80 HIS A CA 1
ATOM 637 C C . HIS A 1 80 ? 16.142 -12.853 -16.260 1.00 93.38 80 HIS A C 1
ATOM 639 O O . HIS A 1 80 ? 15.923 -13.985 -16.693 1.00 93.38 80 HIS A O 1
ATOM 645 N N . PRO A 1 81 ? 17.393 -12.470 -15.926 1.00 89.19 81 PRO A N 1
ATOM 646 C CA . PRO A 1 81 ? 18.552 -13.357 -16.078 1.00 89.19 81 PRO A CA 1
ATOM 647 C C . PRO A 1 81 ? 18.489 -14.597 -15.175 1.00 89.19 81 PRO A C 1
ATOM 649 O O . PRO A 1 81 ? 19.177 -15.580 -15.428 1.00 89.19 81 PRO A O 1
ATOM 652 N N . VAL A 1 82 ? 17.680 -14.551 -14.113 1.00 89.75 82 VAL A N 1
ATOM 653 C CA . VAL A 1 82 ? 17.431 -15.667 -13.203 1.00 89.75 82 VAL A CA 1
ATOM 654 C C . VAL A 1 82 ? 15.918 -15.871 -13.116 1.00 89.75 82 VAL A C 1
ATOM 656 O O . VAL A 1 82 ? 15.199 -14.897 -12.884 1.00 89.75 82 VAL A O 1
ATOM 659 N N . PRO A 1 83 ? 15.410 -17.105 -13.253 1.00 87.50 83 PRO A N 1
ATOM 660 C CA . PRO A 1 83 ? 13.987 -17.364 -13.096 1.00 87.50 83 PRO A CA 1
ATOM 661 C C . PRO A 1 83 ? 13.450 -16.862 -11.749 1.00 87.50 83 PRO A C 1
ATOM 663 O O . PRO A 1 83 ? 14.090 -17.004 -10.698 1.00 87.50 83 PRO A O 1
ATOM 666 N N . GLU A 1 84 ? 12.258 -16.270 -11.785 1.00 89.25 84 GLU A N 1
ATOM 667 C CA . GLU A 1 84 ? 11.480 -15.977 -10.582 1.00 89.25 84 GLU A CA 1
ATOM 668 C C . GLU A 1 84 ? 11.181 -17.291 -9.841 1.00 89.25 84 GLU A C 1
ATOM 670 O O . GLU A 1 84 ? 11.033 -18.340 -10.477 1.00 89.25 84 GLU A O 1
ATOM 675 N N . PRO A 1 85 ? 11.130 -17.278 -8.497 1.00 84.50 85 PRO A N 1
ATOM 676 C CA . PRO A 1 85 ? 10.753 -18.478 -7.774 1.00 84.50 85 PRO A CA 1
ATOM 677 C C . PRO A 1 85 ? 9.292 -18.802 -8.119 1.00 84.50 85 PRO A C 1
ATOM 679 O O . PRO A 1 85 ? 8.478 -17.874 -8.192 1.00 84.50 85 PRO A O 1
ATOM 682 N N . PRO A 1 86 ? 8.941 -20.084 -8.321 1.00 79.88 86 PRO A N 1
ATOM 683 C CA . PRO A 1 86 ? 7.558 -20.439 -8.575 1.00 79.88 86 PRO A CA 1
ATOM 684 C C . PRO A 1 86 ? 6.696 -19.997 -7.386 1.00 79.88 86 PRO A C 1
ATOM 686 O O . PRO A 1 86 ? 7.178 -19.999 -6.244 1.00 79.88 86 PRO A O 1
ATOM 689 N N . PRO A 1 87 ? 5.427 -19.635 -7.621 1.00 76.88 87 PRO A N 1
ATOM 690 C CA . PRO A 1 87 ? 4.502 -19.426 -6.524 1.00 76.88 87 PRO A CA 1
ATOM 691 C C . PRO A 1 87 ? 4.460 -20.691 -5.662 1.00 76.88 87 PRO A C 1
ATOM 693 O O . PRO A 1 87 ? 4.305 -21.802 -6.175 1.00 76.88 87 PRO A O 1
ATOM 696 N N . SER A 1 88 ? 4.680 -20.528 -4.355 1.00 67.88 88 SER A N 1
ATOM 697 C CA . SER A 1 88 ? 4.607 -21.644 -3.412 1.00 67.88 88 SER A CA 1
ATOM 698 C C . SER A 1 88 ? 3.204 -22.241 -3.473 1.00 67.88 88 SER A C 1
ATOM 700 O O . SER A 1 88 ? 2.229 -21.496 -3.410 1.00 67.88 88 SER A O 1
ATOM 702 N N . LYS A 1 89 ? 3.107 -23.565 -3.618 1.00 53.25 89 LYS A N 1
ATOM 703 C CA . LYS A 1 89 ? 1.824 -24.271 -3.679 1.00 53.25 89 LYS A CA 1
ATOM 704 C C . LYS A 1 89 ? 1.183 -24.331 -2.285 1.00 53.25 89 LYS A C 1
ATOM 706 O O . LYS A 1 89 ? 1.819 -24.830 -1.357 1.00 53.25 89 LYS A O 1
ATOM 711 N N . ALA A 1 90 ? -0.060 -23.861 -2.193 1.00 54.22 90 ALA A N 1
ATOM 712 C CA . ALA A 1 90 ? -1.142 -24.248 -1.281 1.00 54.22 90 ALA A CA 1
ATOM 713 C C . ALA A 1 90 ? -0.985 -24.201 0.255 1.00 54.22 90 ALA A C 1
ATOM 715 O O . ALA A 1 90 ? -1.998 -24.296 0.945 1.00 54.22 90 ALA A O 1
ATOM 716 N N . ALA A 1 91 ? 0.208 -24.068 0.837 1.00 55.59 91 ALA A N 1
ATOM 717 C CA . ALA A 1 91 ? 0.326 -23.856 2.282 1.00 55.59 91 ALA A CA 1
ATOM 718 C C . ALA A 1 91 ? 0.352 -22.351 2.591 1.00 55.59 91 ALA A C 1
ATOM 720 O O . ALA A 1 91 ? 1.156 -21.640 1.973 1.00 55.59 91 ALA A O 1
ATOM 721 N N . PRO A 1 92 ? -0.440 -21.867 3.572 1.00 65.88 92 PRO A N 1
ATOM 722 C CA . PRO A 1 92 ? -0.325 -20.495 4.034 1.00 65.88 92 PRO A CA 1
ATOM 723 C C . PRO A 1 92 ? 1.130 -20.211 4.380 1.00 65.88 92 PRO A C 1
ATOM 725 O O . PRO A 1 92 ? 1.794 -21.024 5.026 1.00 65.88 92 PRO A O 1
ATOM 728 N N . ARG A 1 93 ? 1.640 -19.044 3.988 1.00 79.12 93 ARG A N 1
ATOM 729 C CA . ARG A 1 93 ? 2.977 -18.617 4.417 1.00 79.12 93 ARG A CA 1
ATOM 730 C C . ARG A 1 93 ? 3.045 -18.483 5.940 1.00 79.12 93 ARG A C 1
ATOM 732 O O . ARG A 1 93 ? 4.104 -18.685 6.527 1.00 79.12 93 ARG A O 1
ATOM 739 N N . PHE A 1 94 ? 1.912 -18.137 6.549 1.00 80.25 94 PHE A N 1
ATOM 740 C CA . PHE A 1 94 ? 1.745 -17.961 7.983 1.00 80.25 94 PHE A CA 1
ATOM 741 C C . PHE A 1 94 ? 0.571 -18.818 8.487 1.00 80.25 94 PHE A C 1
ATOM 743 O O . PHE A 1 94 ? -0.517 -18.281 8.714 1.00 80.25 94 PHE A O 1
ATOM 750 N N . PRO A 1 95 ? 0.736 -20.148 8.630 1.00 77.69 95 PRO A N 1
ATOM 751 C CA . PRO A 1 95 ? -0.336 -21.007 9.116 1.00 77.69 95 PRO A CA 1
ATOM 752 C C . PRO A 1 95 ? -0.772 -20.583 10.532 1.00 77.69 95 PRO A C 1
ATOM 754 O O . PRO A 1 95 ? 0.093 -20.338 11.379 1.00 77.69 95 PRO A O 1
ATOM 757 N N . PRO A 1 96 ? -2.088 -20.537 10.832 1.00 76.94 96 PRO A N 1
ATOM 758 C CA . PRO A 1 96 ? -2.591 -20.073 12.132 1.00 76.94 96 PRO A CA 1
ATOM 759 C C . PRO A 1 96 ? -2.067 -20.854 13.343 1.00 76.94 96 PRO A C 1
ATOM 761 O O . PRO A 1 96 ? -2.035 -20.328 14.449 1.00 76.94 96 PRO A O 1
ATOM 764 N N . SER A 1 97 ? -1.652 -22.108 13.147 1.00 78.81 97 SER A N 1
ATOM 765 C CA . SER A 1 97 ? -1.067 -22.948 14.196 1.00 78.81 97 SER A CA 1
ATOM 766 C C . SER A 1 97 ? 0.351 -22.535 14.598 1.00 78.81 97 SER A C 1
ATOM 768 O O . SER A 1 97 ? 0.814 -22.945 15.659 1.00 78.81 97 SER A O 1
ATOM 770 N N . GLN A 1 98 ? 1.048 -21.755 13.767 1.00 82.00 98 GLN A N 1
ATOM 771 C CA . GLN A 1 98 ? 2.446 -21.369 13.992 1.00 82.00 98 GLN A CA 1
ATOM 772 C C . GLN A 1 98 ? 2.644 -19.854 14.083 1.00 82.00 98 GLN A C 1
ATOM 774 O O . GLN A 1 98 ? 3.643 -19.414 14.643 1.00 82.00 98 GLN A O 1
ATOM 779 N N . PHE A 1 99 ? 1.717 -19.060 13.540 1.00 86.69 99 PHE A N 1
ATOM 780 C CA . PHE A 1 99 ? 1.858 -17.610 13.450 1.00 86.69 99 PHE A CA 1
ATOM 781 C C . PHE A 1 99 ? 0.637 -16.889 14.003 1.00 86.69 99 PHE A C 1
ATOM 783 O O . PHE A 1 99 ? -0.511 -17.200 13.682 1.00 86.69 99 PHE A O 1
ATOM 790 N N . SER A 1 100 ? 0.906 -15.869 14.809 1.00 92.25 100 SER A N 1
ATOM 791 C CA . SER A 1 100 ? -0.103 -14.975 15.353 1.00 92.25 100 SER A CA 1
ATOM 792 C C . SER A 1 100 ? -0.582 -13.967 14.303 1.00 92.25 100 SER A C 1
ATOM 794 O O . SER A 1 100 ? 0.072 -13.702 13.290 1.00 92.25 100 SER A O 1
ATOM 796 N N . ALA A 1 101 ? -1.716 -13.315 14.569 1.00 93.38 101 ALA A N 1
ATOM 797 C CA . ALA A 1 101 ? -2.158 -12.176 13.763 1.00 93.38 101 ALA A CA 1
ATOM 798 C C . ALA A 1 101 ? -1.112 -11.047 13.719 1.00 93.38 101 ALA A C 1
ATOM 800 O O . ALA A 1 101 ? -0.962 -10.376 12.696 1.00 93.38 101 ALA A O 1
ATOM 801 N N . VAL A 1 102 ? -0.360 -10.864 14.809 1.00 94.62 102 VAL A N 1
ATOM 802 C CA . VAL A 1 102 ? 0.716 -9.872 14.893 1.00 94.62 102 VAL A CA 1
ATOM 803 C C . VAL A 1 102 ? 1.824 -10.190 13.892 1.00 94.62 102 VAL A C 1
ATOM 805 O O . VAL A 1 102 ? 2.291 -9.275 13.215 1.00 94.62 102 VAL A O 1
ATOM 808 N N . ASP A 1 103 ? 2.183 -11.464 13.721 1.00 94.12 103 ASP A N 1
ATOM 809 C CA . ASP A 1 103 ? 3.203 -11.881 12.753 1.00 94.12 103 ASP A CA 1
ATOM 810 C C . ASP A 1 103 ? 2.777 -11.559 11.318 1.00 94.12 103 ASP A C 1
ATOM 812 O O . ASP A 1 103 ? 3.560 -11.008 10.545 1.00 94.12 103 ASP A O 1
ATOM 816 N N . VAL A 1 104 ? 1.507 -11.804 10.974 1.00 95.62 104 VAL A N 1
ATOM 817 C CA . VAL A 1 104 ? 0.951 -11.461 9.652 1.00 95.62 104 VAL A CA 1
ATOM 818 C C . VAL A 1 104 ? 0.998 -9.948 9.413 1.00 95.62 104 VAL A C 1
ATOM 820 O O . VAL A 1 104 ? 1.466 -9.491 8.366 1.00 95.62 104 VAL A O 1
ATOM 823 N N . ILE A 1 105 ? 0.572 -9.149 10.398 1.00 95.75 105 ILE A N 1
ATOM 824 C CA . ILE A 1 105 ? 0.616 -7.679 10.329 1.00 95.75 105 ILE A CA 1
ATOM 825 C C . ILE A 1 105 ? 2.058 -7.188 10.143 1.00 95.75 105 ILE A C 1
ATOM 827 O O . ILE A 1 105 ? 2.333 -6.349 9.278 1.00 95.75 105 ILE A O 1
ATOM 831 N N . GLN A 1 106 ? 2.996 -7.741 10.912 1.00 93.44 106 GLN A N 1
ATOM 832 C CA . GLN A 1 106 ? 4.409 -7.388 10.842 1.00 93.44 106 GLN A CA 1
ATOM 833 C C . GLN A 1 106 ? 5.094 -7.888 9.572 1.00 93.44 106 GLN A C 1
ATOM 835 O O . GLN A 1 106 ? 6.062 -7.258 9.141 1.00 93.44 106 GLN A O 1
ATOM 840 N N . ALA A 1 107 ? 4.618 -8.965 8.952 1.00 93.00 107 ALA A N 1
ATOM 841 C CA . ALA A 1 107 ? 5.127 -9.477 7.685 1.00 93.00 107 ALA A CA 1
ATOM 842 C C . ALA A 1 107 ? 4.631 -8.668 6.481 1.00 93.00 107 ALA A C 1
ATOM 844 O O . ALA A 1 107 ? 5.347 -8.549 5.484 1.00 93.00 107 ALA A O 1
ATOM 845 N N . ARG A 1 108 ? 3.440 -8.064 6.571 1.00 95.06 108 ARG A N 1
ATOM 846 C CA . ARG A 1 108 ? 2.831 -7.306 5.474 1.00 95.06 108 ARG A CA 1
ATOM 847 C C . ARG A 1 108 ? 3.734 -6.160 5.010 1.00 95.06 108 ARG A C 1
ATOM 849 O O . ARG A 1 108 ? 4.159 -5.290 5.779 1.00 95.06 108 ARG A O 1
ATOM 856 N N . ARG A 1 109 ? 4.002 -6.108 3.706 1.00 93.75 109 ARG A N 1
ATOM 857 C CA . ARG A 1 109 ? 4.753 -5.032 3.040 1.00 93.75 109 ARG A CA 1
ATOM 858 C C . ARG A 1 109 ? 3.990 -4.564 1.813 1.00 93.75 109 ARG A C 1
ATOM 860 O O . ARG A 1 109 ? 3.267 -5.336 1.203 1.00 93.75 109 ARG A O 1
ATOM 867 N N . SER A 1 110 ? 4.150 -3.288 1.466 1.00 95.00 110 SER A N 1
ATOM 868 C CA . SER A 1 110 ? 3.587 -2.748 0.227 1.00 95.00 110 SER A CA 1
ATOM 869 C C . SER A 1 110 ? 4.491 -3.166 -0.927 1.00 95.00 110 SER A C 1
ATOM 871 O O . SER A 1 110 ? 5.587 -2.623 -1.079 1.00 95.00 110 SER A O 1
ATOM 873 N N . CYS A 1 111 ? 4.053 -4.162 -1.688 1.00 95.56 111 CYS A N 1
ATOM 874 C CA . CYS A 1 111 ? 4.793 -4.714 -2.811 1.00 95.56 111 CYS A CA 1
ATOM 875 C C . CYS A 1 111 ? 4.642 -3.826 -4.047 1.00 95.56 111 CYS A C 1
ATOM 877 O O . CYS A 1 111 ? 3.540 -3.454 -4.426 1.00 95.56 111 CYS A O 1
ATOM 879 N N . ARG A 1 112 ? 5.755 -3.443 -4.669 1.00 94.69 112 ARG A N 1
ATOM 880 C CA . ARG A 1 112 ? 5.754 -2.507 -5.807 1.00 94.69 112 ARG A CA 1
ATOM 881 C C . ARG A 1 112 ? 6.285 -3.119 -7.098 1.00 94.69 112 ARG A C 1
ATOM 883 O O . ARG A 1 112 ? 6.271 -2.451 -8.122 1.00 94.69 112 ARG A O 1
ATOM 890 N N . SER A 1 113 ? 6.732 -4.370 -7.046 1.00 95.19 113 SER A N 1
ATOM 891 C CA . SER A 1 113 ? 7.127 -5.140 -8.219 1.00 95.19 113 SER A CA 1
ATOM 892 C C . SER A 1 113 ? 6.546 -6.536 -8.099 1.00 95.19 113 SER A C 1
ATOM 894 O O . SER A 1 113 ? 6.784 -7.218 -7.099 1.00 95.19 113 SER A O 1
ATOM 896 N N . PHE A 1 114 ? 5.767 -6.938 -9.090 1.00 95.62 114 PHE A N 1
ATOM 897 C CA . PHE A 1 114 ? 5.055 -8.205 -9.113 1.00 95.62 114 PHE A CA 1
ATOM 898 C C . PHE A 1 114 ? 5.578 -9.078 -10.246 1.00 95.62 114 PHE A C 1
ATOM 900 O O . PHE A 1 114 ? 6.042 -8.580 -11.270 1.00 95.62 114 PHE A O 1
ATOM 907 N N . GLN A 1 115 ? 5.519 -10.388 -10.041 1.00 94.56 115 GLN A N 1
ATOM 908 C CA . GLN A 1 115 ? 5.767 -11.349 -11.104 1.00 94.56 115 GLN A CA 1
ATOM 909 C C . GLN A 1 115 ? 4.642 -11.260 -12.138 1.00 94.56 115 GLN A C 1
ATOM 911 O O . GLN A 1 115 ? 3.477 -11.118 -11.775 1.00 94.56 115 GLN A O 1
ATOM 916 N N . CYS A 1 116 ? 4.968 -11.453 -13.415 1.00 89.38 116 CYS A N 1
ATOM 917 C CA . CYS A 1 116 ? 3.985 -11.520 -14.503 1.00 89.38 116 CYS A CA 1
ATOM 918 C C . CYS A 1 116 ? 3.267 -12.885 -14.573 1.00 89.38 116 CYS A C 1
ATOM 920 O O . CYS A 1 116 ? 2.932 -13.354 -15.661 1.00 89.38 116 CYS A O 1
ATOM 922 N N . VAL A 1 117 ? 3.080 -13.550 -13.431 1.00 90.88 117 VAL A N 1
ATOM 923 C CA . VAL A 1 117 ? 2.425 -14.858 -13.317 1.00 90.88 117 VAL A CA 1
ATOM 924 C C . VAL A 1 117 ? 1.053 -14.643 -12.676 1.00 90.88 117 VAL A C 1
ATOM 926 O O . VAL A 1 117 ? 0.997 -14.006 -11.621 1.00 90.88 117 VAL A O 1
ATOM 929 N N . PRO A 1 118 ? -0.042 -15.147 -13.275 1.00 93.12 118 PRO A N 1
ATOM 930 C CA . PRO A 1 118 ? -1.366 -15.073 -12.665 1.00 93.12 118 PRO A CA 1
ATOM 931 C C . PRO A 1 118 ? -1.399 -15.756 -11.296 1.00 93.12 118 PRO A C 1
ATOM 933 O O . PRO A 1 118 ? -0.710 -16.758 -11.083 1.00 93.12 118 PRO A O 1
ATOM 936 N N . LEU A 1 119 ? -2.235 -15.259 -10.386 1.00 94.75 119 LEU A N 1
ATOM 937 C CA . LEU A 1 119 ? -2.548 -15.972 -9.154 1.00 94.75 119 LEU A CA 1
ATOM 938 C C . LEU A 1 119 ? -3.075 -17.380 -9.454 1.00 94.75 119 LEU A C 1
ATOM 940 O O . LEU A 1 119 ? -3.860 -17.590 -10.383 1.00 94.75 119 LEU A O 1
ATOM 944 N N . LEU A 1 120 ? -2.651 -18.344 -8.634 1.00 94.19 120 LEU A N 1
ATOM 945 C CA . LEU A 1 120 ? -3.214 -19.691 -8.655 1.00 94.19 120 LEU A CA 1
ATOM 946 C C . LEU A 1 120 ? -4.730 -19.635 -8.367 1.00 94.19 120 LEU A C 1
ATOM 948 O O . LEU A 1 120 ? -5.156 -18.784 -7.581 1.00 94.19 120 LEU A O 1
ATOM 952 N N . PRO A 1 121 ? -5.548 -20.542 -8.938 1.00 94.00 121 PRO A N 1
ATOM 953 C CA . PRO A 1 121 ? -6.995 -20.559 -8.703 1.00 94.00 121 PRO A CA 1
ATOM 954 C C . PRO A 1 121 ? -7.377 -20.594 -7.216 1.00 94.00 121 PRO A C 1
ATOM 956 O O . PRO A 1 121 ? -8.230 -19.825 -6.793 1.00 94.00 121 PRO A O 1
ATOM 959 N N . GLU A 1 122 ? -6.667 -21.393 -6.416 1.00 93.19 122 GLU A N 1
ATOM 960 C CA . GLU A 1 122 ? -6.837 -21.490 -4.955 1.00 93.19 122 GLU A CA 1
ATOM 961 C C . GLU A 1 122 ? -6.610 -20.151 -4.230 1.00 93.19 122 GLU A C 1
ATOM 963 O O . GLU A 1 122 ? -7.328 -19.797 -3.299 1.00 93.19 122 GLU A O 1
ATOM 968 N N . HIS A 1 123 ? -5.640 -19.357 -4.689 1.00 94.44 123 HIS A N 1
ATOM 969 C CA . HIS A 1 123 ? -5.374 -18.032 -4.136 1.00 94.44 123 HIS A CA 1
ATOM 970 C C . HIS A 1 123 ? -6.437 -17.015 -4.551 1.00 94.44 123 HIS A C 1
ATOM 972 O O . HIS A 1 123 ? -6.737 -16.111 -3.775 1.00 94.44 123 HIS A O 1
ATOM 978 N N . ARG A 1 124 ? -7.000 -17.142 -5.760 1.00 94.94 124 ARG A N 1
ATOM 979 C CA . ARG A 1 124 ? -8.112 -16.292 -6.206 1.00 94.94 124 ARG A CA 1
ATOM 980 C C . ARG A 1 124 ? -9.372 -16.569 -5.395 1.00 94.94 124 ARG A C 1
ATOM 982 O O . ARG A 1 124 ? -9.920 -15.630 -4.839 1.00 94.94 124 ARG A O 1
ATOM 989 N N . GLU A 1 125 ? -9.743 -17.837 -5.232 1.00 95.00 125 GLU A N 1
ATOM 990 C CA . GLU A 1 125 ? -10.894 -18.239 -4.410 1.00 95.00 125 GLU A CA 1
ATOM 991 C C . GLU A 1 125 ? -10.766 -17.725 -2.968 1.00 95.00 125 GLU A C 1
ATOM 993 O O . GLU A 1 125 ? -11.717 -17.200 -2.388 1.00 95.00 125 GLU A O 1
ATOM 998 N N . LEU A 1 126 ? -9.559 -17.794 -2.397 1.00 94.44 126 LEU A N 1
ATOM 999 C CA . LEU A 1 126 ? -9.302 -17.247 -1.070 1.00 94.44 126 LEU A CA 1
ATOM 1000 C C . LEU A 1 126 ? -9.442 -15.721 -1.018 1.00 94.44 126 LEU A C 1
ATOM 1002 O O . LEU A 1 126 ? -9.972 -15.192 -0.039 1.00 94.44 126 LEU A O 1
ATOM 1006 N N . LEU A 1 127 ? -8.972 -15.002 -2.042 1.00 96.44 127 LEU A N 1
ATOM 1007 C CA . LEU A 1 127 ? -9.163 -13.555 -2.133 1.00 96.44 127 LEU A CA 1
ATOM 1008 C C . LEU A 1 127 ? -10.638 -13.189 -2.292 1.00 96.44 127 LEU A C 1
ATOM 1010 O O . LEU A 1 127 ? -11.067 -12.235 -1.648 1.00 96.44 127 LEU A O 1
ATOM 1014 N N . ASP A 1 128 ? -11.399 -13.935 -3.089 1.00 96.69 128 ASP A N 1
ATOM 1015 C CA . ASP A 1 128 ? -12.834 -13.717 -3.278 1.00 96.69 128 ASP A CA 1
ATOM 1016 C C . ASP A 1 128 ? -13.572 -13.882 -1.946 1.00 96.69 128 ASP A C 1
ATOM 1018 O O . ASP A 1 128 ? -14.251 -12.957 -1.494 1.00 96.69 128 ASP A O 1
ATOM 1022 N N . LYS A 1 129 ? -13.311 -14.979 -1.223 1.00 96.94 129 LYS A N 1
ATOM 1023 C CA . LYS A 1 129 ? -13.846 -15.192 0.128 1.00 96.94 129 LYS A CA 1
ATOM 1024 C C . LYS A 1 129 ? -13.444 -14.076 1.096 1.00 96.94 129 LYS A C 1
ATOM 1026 O O . LYS A 1 129 ? -14.274 -13.568 1.845 1.00 96.94 129 LYS A O 1
ATOM 1031 N N . ALA A 1 130 ? -12.179 -13.654 1.075 1.00 97.06 130 ALA A N 1
ATOM 1032 C CA . ALA A 1 130 ? -11.717 -12.553 1.917 1.00 97.06 130 ALA A CA 1
ATOM 1033 C C . ALA A 1 130 ? -12.399 -11.220 1.557 1.00 97.06 130 ALA A C 1
ATOM 1035 O O . ALA A 1 130 ? -12.613 -10.393 2.444 1.00 97.06 130 ALA A O 1
ATOM 1036 N N . CYS A 1 131 ? -12.741 -10.992 0.284 1.00 97.56 131 CYS A N 1
ATOM 1037 C CA . CYS A 1 131 ? -13.506 -9.823 -0.151 1.00 97.56 131 CYS A CA 1
ATOM 1038 C C . CYS A 1 131 ? -14.943 -9.870 0.376 1.00 97.56 131 CYS A C 1
ATOM 1040 O O . CYS A 1 131 ? -15.416 -8.864 0.904 1.00 97.56 131 CYS A O 1
ATOM 1042 N N . GLU A 1 132 ? -15.613 -11.020 0.293 1.00 96.62 132 GLU A N 1
ATOM 1043 C CA . GLU A 1 132 ? -16.959 -11.219 0.845 1.00 96.62 132 GLU A CA 1
ATOM 1044 C C . GLU A 1 132 ? -16.984 -10.989 2.362 1.00 96.62 132 GLU A C 1
ATOM 1046 O O . GLU A 1 132 ? -17.787 -10.196 2.863 1.00 96.62 132 GLU A O 1
ATOM 1051 N N . GLU A 1 133 ? -16.049 -11.604 3.093 1.00 96.38 133 GLU A N 1
ATOM 1052 C CA . GLU A 1 133 ? -15.888 -11.415 4.539 1.00 96.38 133 GLU A CA 1
ATOM 1053 C C . GLU A 1 133 ? -15.607 -9.946 4.885 1.00 96.38 133 GLU A C 1
ATOM 1055 O O . GLU A 1 133 ? -16.203 -9.391 5.817 1.00 96.38 133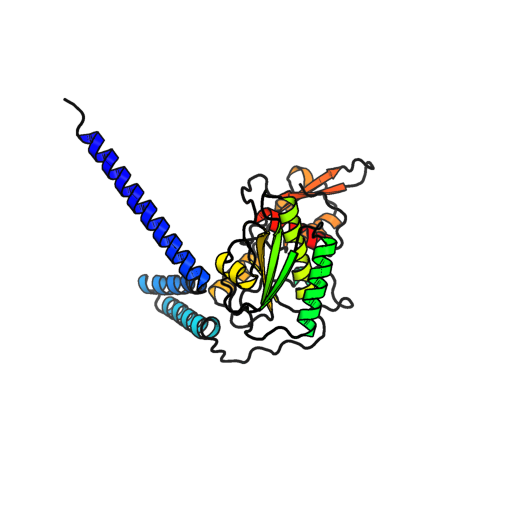 GLU A O 1
ATOM 1060 N N . ALA A 1 134 ? -14.740 -9.281 4.115 1.00 96.94 134 ALA A N 1
ATOM 1061 C CA . ALA A 1 134 ? -14.415 -7.875 4.309 1.00 96.94 134 ALA A CA 1
ATOM 1062 C C . ALA A 1 134 ? -15.627 -6.962 4.087 1.00 96.94 134 ALA A C 1
ATOM 1064 O O . ALA A 1 134 ? -15.872 -6.070 4.901 1.00 96.94 134 ALA A O 1
ATOM 1065 N N . VAL A 1 135 ? -16.395 -7.175 3.017 1.00 96.25 135 VAL A N 1
ATOM 1066 C CA . VAL A 1 135 ? -17.600 -6.390 2.713 1.00 96.25 135 VAL A CA 1
ATOM 1067 C C . VAL A 1 135 ? -18.684 -6.639 3.761 1.00 96.25 135 VAL A C 1
ATOM 1069 O O . VAL A 1 135 ? -19.285 -5.680 4.242 1.00 96.25 135 VAL A O 1
ATOM 1072 N N . SER A 1 136 ? -18.884 -7.885 4.195 1.00 95.50 136 SER A N 1
ATOM 1073 C CA . SER A 1 136 ? -19.841 -8.197 5.261 1.00 95.50 136 SER A CA 1
ATOM 1074 C C . SER A 1 136 ? -19.449 -7.569 6.600 1.00 95.50 136 SER A C 1
ATOM 1076 O O . SER A 1 136 ? -20.316 -7.111 7.339 1.00 95.50 136 SER A O 1
ATOM 1078 N N . THR A 1 137 ? -18.156 -7.554 6.933 1.00 94.62 137 THR A N 1
ATOM 1079 C CA . THR A 1 137 ? -17.667 -7.075 8.238 1.00 94.62 137 THR A CA 1
ATOM 1080 C C . THR A 1 137 ? -17.575 -5.554 8.298 1.00 94.62 137 THR A C 1
ATOM 1082 O O . THR A 1 137 ? -17.922 -4.941 9.306 1.00 94.62 137 THR A O 1
ATOM 1085 N N . TRP A 1 138 ? -17.072 -4.936 7.231 1.00 93.44 138 TRP A N 1
ATOM 1086 C CA . TRP A 1 138 ? -16.694 -3.522 7.213 1.00 93.44 138 TRP A CA 1
ATOM 1087 C C . TRP A 1 138 ? -17.549 -2.687 6.284 1.00 93.44 138 TRP A C 1
ATOM 1089 O O . TRP A 1 138 ? -17.600 -1.471 6.437 1.00 93.44 138 TRP A O 1
ATOM 1099 N N . GLY A 1 139 ? -18.186 -3.313 5.298 1.00 79.00 139 GLY A N 1
ATOM 1100 C CA . GLY A 1 139 ? -18.754 -2.601 4.170 1.00 79.00 139 GLY A CA 1
ATOM 1101 C C . GLY A 1 139 ? -19.993 -1.789 4.500 1.00 79.00 139 GLY A C 1
ATOM 1102 O O . GLY A 1 139 ? -20.327 -0.908 3.715 1.00 79.00 139 GLY A O 1
ATOM 1103 N N . GLY A 1 140 ? -20.669 -2.054 5.625 1.00 78.81 140 GLY A N 1
ATOM 1104 C CA . GLY A 1 140 ? -21.857 -1.303 6.050 1.00 78.81 140 GLY A CA 1
ATOM 1105 C C . GLY A 1 140 ? -22.951 -1.236 4.976 1.00 78.81 140 GLY A C 1
ATOM 1106 O O . GLY A 1 140 ? -23.687 -0.257 4.920 1.00 78.81 140 GLY A O 1
ATOM 1107 N N . GLY A 1 141 ? -22.992 -2.223 4.069 1.00 83.25 141 GLY A N 1
ATOM 1108 C CA . GLY A 1 141 ? -23.870 -2.256 2.895 1.00 83.25 141 GLY A CA 1
ATOM 1109 C C . GLY A 1 141 ? -23.493 -1.314 1.741 1.00 83.25 141 GLY A C 1
ATOM 1110 O O . GLY A 1 141 ? -24.192 -1.302 0.734 1.00 83.25 141 GLY A O 1
ATOM 1111 N N . VAL A 1 142 ? -22.413 -0.533 1.856 1.00 92.12 142 VAL A N 1
ATOM 1112 C CA . VAL A 1 142 ? -22.027 0.489 0.864 1.00 92.12 142 VAL A CA 1
ATOM 1113 C C . VAL A 1 142 ? -20.715 0.185 0.140 1.00 92.12 142 VAL A C 1
ATOM 1115 O O . VAL A 1 142 ? -20.553 0.572 -1.014 1.00 92.12 142 VAL A O 1
ATOM 1118 N N . VAL A 1 143 ? -19.768 -0.503 0.779 1.00 96.38 143 VAL A N 1
ATOM 1119 C CA . VAL A 1 143 ? -18.478 -0.826 0.149 1.00 96.38 143 VAL A CA 1
ATOM 1120 C C . VAL A 1 143 ? -18.630 -2.016 -0.788 1.00 96.38 143 VAL A C 1
ATOM 1122 O O . VAL A 1 143 ? -19.194 -3.040 -0.411 1.00 96.38 143 VAL A O 1
ATOM 1125 N N . GLN A 1 144 ? -18.045 -1.908 -1.976 1.00 95.62 144 GLN A N 1
ATOM 1126 C CA . GLN A 1 144 ? -17.873 -3.024 -2.901 1.00 95.62 144 GLN A CA 1
ATOM 1127 C C . GLN A 1 144 ? -16.390 -3.222 -3.207 1.00 95.62 144 GLN A C 1
ATOM 1129 O O . GLN A 1 144 ? -15.631 -2.253 -3.296 1.00 95.62 144 GLN A O 1
ATOM 1134 N N . ILE A 1 145 ? -15.977 -4.474 -3.388 1.00 97.06 145 ILE A N 1
ATOM 1135 C CA . ILE A 1 145 ? -14.624 -4.829 -3.814 1.00 97.06 145 ILE A CA 1
ATOM 1136 C C . ILE A 1 145 ? -14.748 -5.704 -5.056 1.00 97.06 145 ILE A C 1
ATOM 1138 O O . ILE A 1 145 ? -15.389 -6.747 -5.010 1.00 97.06 145 ILE A O 1
ATOM 1142 N N . HIS A 1 146 ? -14.133 -5.272 -6.154 1.00 95.19 146 HIS A N 1
ATOM 1143 C CA . HIS A 1 146 ? -14.141 -5.989 -7.427 1.00 95.19 146 HIS A CA 1
ATOM 1144 C C . HIS A 1 146 ? -12.746 -6.514 -7.734 1.00 95.19 146 HIS A C 1
ATOM 1146 O O . HIS A 1 146 ? -11.803 -5.727 -7.850 1.00 95.19 146 HIS A O 1
ATOM 1152 N N . PHE A 1 147 ? -12.609 -7.828 -7.886 1.00 96.00 147 PHE A N 1
ATOM 1153 C CA . PHE A 1 147 ? -11.391 -8.424 -8.419 1.00 96.00 147 PHE A CA 1
ATOM 1154 C C . PHE A 1 147 ? -11.366 -8.259 -9.942 1.00 96.00 147 PHE A C 1
ATOM 1156 O O . PHE A 1 147 ? -12.309 -8.641 -10.632 1.00 96.00 147 PHE A O 1
ATOM 1163 N N . VAL A 1 148 ? -10.279 -7.710 -10.485 1.00 95.00 148 VAL A N 1
ATOM 1164 C CA . VAL A 1 148 ? -10.095 -7.546 -11.931 1.00 95.00 148 VAL A CA 1
ATOM 1165 C C . VAL A 1 148 ? -8.728 -8.026 -12.388 1.00 95.00 148 VAL A C 1
ATOM 1167 O O . VAL A 1 148 ? -7.696 -7.703 -11.797 1.00 95.00 148 VAL A O 1
ATOM 1170 N N . THR A 1 149 ? -8.711 -8.744 -13.509 1.00 95.75 149 THR A N 1
ATOM 1171 C CA . THR A 1 149 ? -7.493 -9.004 -14.280 1.00 95.75 149 THR A CA 1
ATOM 1172 C C . THR A 1 149 ? -7.369 -7.934 -15.360 1.00 95.75 149 THR A C 1
ATOM 1174 O O . THR A 1 149 ? -8.055 -7.978 -16.378 1.00 95.75 149 THR A O 1
ATOM 1177 N N . ALA A 1 150 ? -6.506 -6.948 -15.132 1.00 93.69 150 ALA A N 1
ATOM 1178 C CA . ALA A 1 150 ? -6.385 -5.763 -15.972 1.00 93.69 150 ALA A CA 1
ATOM 1179 C C . ALA A 1 150 ? -4.905 -5.388 -16.184 1.00 93.69 150 ALA A C 1
ATOM 1181 O O . ALA A 1 150 ? -4.419 -4.433 -15.581 1.00 93.69 150 ALA A O 1
ATOM 1182 N N . PRO A 1 151 ? -4.165 -6.087 -17.067 1.00 90.19 151 PRO A N 1
ATOM 1183 C CA . PRO A 1 151 ? -2.734 -5.831 -17.292 1.00 90.19 151 PRO A CA 1
ATOM 1184 C C . PRO A 1 151 ? -2.429 -4.414 -17.812 1.00 90.19 151 PRO A C 1
ATOM 1186 O O . PRO A 1 151 ? -1.307 -3.933 -17.685 1.00 90.19 151 PRO A O 1
ATOM 1189 N N . ASN A 1 152 ? -3.430 -3.729 -18.374 1.00 89.25 152 ASN A N 1
ATOM 1190 C CA . ASN A 1 152 ? -3.313 -2.359 -18.878 1.00 89.25 152 ASN A CA 1
ATOM 1191 C C . ASN A 1 152 ? -3.729 -1.285 -17.855 1.00 89.25 152 ASN A C 1
ATOM 1193 O O . ASN A 1 152 ? -3.712 -0.096 -18.183 1.00 89.25 152 ASN A O 1
ATOM 1197 N N . LEU A 1 153 ? -4.124 -1.672 -16.636 1.00 93.00 153 LEU A N 1
ATOM 1198 C CA . LEU A 1 153 ? -4.532 -0.734 -15.595 1.00 93.00 153 LEU A CA 1
ATOM 1199 C C . LEU A 1 153 ? -3.322 0.095 -15.145 1.00 93.00 153 LEU A C 1
ATOM 1201 O O . LEU A 1 153 ? -2.300 -0.429 -14.697 1.00 93.00 153 LEU A O 1
ATOM 1205 N N . ARG A 1 154 ? -3.416 1.420 -15.293 1.00 92.62 154 ARG A N 1
ATOM 1206 C CA . ARG A 1 154 ? -2.280 2.323 -15.078 1.00 92.62 154 ARG A CA 1
ATOM 1207 C C . ARG A 1 154 ? -2.245 2.786 -13.630 1.00 92.62 154 ARG A C 1
ATOM 1209 O O . ARG A 1 154 ? -2.996 3.668 -13.213 1.00 92.62 154 ARG A O 1
ATOM 1216 N N . VAL A 1 155 ? -1.312 2.224 -12.873 1.00 92.06 155 VAL A N 1
ATOM 1217 C CA . VAL A 1 155 ? -1.062 2.568 -11.469 1.00 92.06 155 VAL A CA 1
ATOM 1218 C C . VAL A 1 155 ? 0.388 2.958 -11.241 1.00 92.06 155 VAL A C 1
ATOM 1220 O O . VAL A 1 155 ? 1.286 2.600 -11.996 1.00 92.06 155 VAL A O 1
ATOM 1223 N N . TRP A 1 156 ? 0.620 3.698 -10.164 1.00 90.00 156 TRP A N 1
ATOM 1224 C CA . TRP A 1 156 ? 1.952 4.031 -9.682 1.00 90.00 156 TRP A CA 1
ATOM 1225 C C . TRP A 1 156 ? 1.958 3.938 -8.152 1.00 90.00 156 TRP A C 1
ATOM 1227 O O . TRP A 1 156 ? 0.973 4.343 -7.529 1.00 90.00 156 TRP A O 1
ATOM 1237 N N . PRO A 1 157 ? 3.027 3.427 -7.510 1.00 91.06 157 PRO A N 1
ATOM 1238 C CA . PRO A 1 157 ? 4.339 3.041 -8.054 1.00 91.06 157 PRO A CA 1
ATOM 1239 C C . PRO A 1 157 ? 4.485 1.533 -8.339 1.00 91.06 157 PRO A C 1
ATOM 1241 O O . PRO A 1 157 ? 5.564 0.980 -8.142 1.00 91.06 157 PRO A O 1
ATOM 1244 N N . VAL A 1 158 ? 3.400 0.844 -8.694 1.00 92.94 158 VAL A N 1
ATOM 1245 C CA . VAL A 1 158 ? 3.402 -0.610 -8.906 1.00 92.94 158 VAL A CA 1
ATOM 1246 C C . VAL A 1 158 ? 3.818 -0.970 -10.336 1.00 92.94 158 VAL A C 1
ATOM 1248 O O . VAL A 1 158 ? 3.365 -0.340 -11.286 1.00 92.94 158 VAL A O 1
ATOM 1251 N N . MET A 1 159 ? 4.643 -2.011 -10.472 1.00 92.00 159 MET A N 1
ATOM 1252 C CA . MET A 1 159 ? 5.099 -2.591 -11.739 1.00 92.00 159 MET A CA 1
ATOM 1253 C C . MET A 1 159 ? 4.773 -4.082 -11.823 1.00 92.00 159 MET A C 1
ATOM 1255 O O . MET A 1 159 ? 4.842 -4.782 -10.814 1.00 92.00 159 MET A O 1
ATOM 1259 N N . GLY A 1 160 ? 4.454 -4.564 -13.026 1.00 92.50 160 GLY A N 1
ATOM 1260 C CA . GLY A 1 160 ? 4.254 -5.993 -13.309 1.00 92.50 160 GLY A CA 1
ATOM 1261 C C . GLY A 1 160 ? 2.966 -6.603 -12.739 1.00 92.50 160 GLY A C 1
ATOM 1262 O O . GLY A 1 160 ? 2.730 -7.788 -12.929 1.00 92.50 160 GLY A O 1
ATOM 1263 N N . ALA A 1 161 ? 2.127 -5.826 -12.044 1.00 94.38 161 ALA A N 1
ATOM 1264 C CA . ALA A 1 161 ? 0.851 -6.316 -11.531 1.00 94.38 161 ALA A CA 1
ATOM 1265 C C . ALA A 1 161 ? -0.179 -6.421 -12.658 1.00 94.38 161 ALA A C 1
ATOM 1267 O O . ALA A 1 161 ? -0.378 -5.463 -13.405 1.00 94.38 161 ALA A O 1
ATOM 1268 N N . HIS A 1 162 ? -0.853 -7.566 -12.743 1.00 95.12 162 HIS A N 1
ATOM 1269 C CA . HIS A 1 162 ? -1.944 -7.801 -13.695 1.00 95.12 162 HIS A CA 1
ATOM 1270 C C . HIS A 1 162 ? -3.301 -7.991 -13.012 1.00 95.12 162 HIS A C 1
ATOM 1272 O O . HIS A 1 162 ? -4.326 -7.977 -13.690 1.00 95.12 162 HIS A O 1
ATOM 1278 N N . GLU A 1 163 ? -3.318 -8.164 -11.692 1.00 97.38 163 GLU A N 1
ATOM 1279 C CA . GLU A 1 163 ? -4.514 -8.447 -10.905 1.00 97.38 163 GLU A CA 1
ATOM 1280 C C . GLU A 1 163 ? -4.677 -7.397 -9.809 1.00 97.38 163 GLU A C 1
ATOM 1282 O O . GLU A 1 163 ? -3.717 -7.000 -9.136 1.00 97.38 163 GLU A O 1
ATOM 1287 N N . PHE A 1 164 ? -5.904 -6.906 -9.668 1.00 97.56 164 PHE A N 1
ATOM 1288 C CA . PHE A 1 164 ? -6.222 -5.777 -8.811 1.00 97.56 164 PHE A CA 1
ATOM 1289 C C . PHE A 1 164 ? -7.545 -5.992 -8.091 1.00 97.56 164 PHE A C 1
ATOM 1291 O O . PHE A 1 164 ? -8.474 -6.578 -8.633 1.00 97.56 164 PHE A O 1
ATOM 1298 N N . LEU A 1 165 ? -7.641 -5.434 -6.890 1.00 97.69 165 LEU A N 1
ATOM 1299 C CA . LEU A 1 165 ? -8.895 -5.208 -6.188 1.00 97.69 165 LEU A CA 1
ATOM 1300 C C . LEU A 1 165 ? -9.269 -3.739 -6.363 1.00 97.69 165 LEU A C 1
ATOM 1302 O O . LEU A 1 165 ? -8.492 -2.858 -5.989 1.00 97.69 165 LEU A O 1
ATOM 1306 N N . VAL A 1 166 ? -10.439 -3.457 -6.917 1.00 96.94 166 VAL A N 1
ATOM 1307 C CA . VAL A 1 166 ? -10.975 -2.100 -7.030 1.00 96.94 166 VAL A CA 1
ATOM 1308 C C . VAL A 1 166 ? -12.014 -1.895 -5.942 1.00 96.94 166 VAL A C 1
ATOM 1310 O O . VAL A 1 166 ? -12.992 -2.633 -5.870 1.00 96.94 166 VAL A O 1
ATOM 1313 N N . VAL A 1 167 ? -11.798 -0.892 -5.092 1.00 96.88 167 VAL A N 1
ATOM 1314 C CA . VAL A 1 167 ? -12.670 -0.609 -3.949 1.00 96.88 167 VAL A CA 1
ATOM 1315 C C . VAL A 1 167 ? -13.566 0.571 -4.283 1.00 96.88 167 VAL A C 1
ATOM 1317 O O . VAL A 1 167 ? -13.077 1.673 -4.558 1.00 96.88 167 VAL A O 1
ATOM 1320 N N . LEU A 1 168 ? -14.871 0.331 -4.244 1.00 95.12 168 LEU A N 1
ATOM 1321 C CA . LEU A 1 168 ? -15.907 1.279 -4.626 1.00 95.12 168 LEU A CA 1
ATOM 1322 C C . LEU A 1 168 ? -16.802 1.612 -3.433 1.00 95.12 168 LEU A C 1
ATOM 1324 O O . LEU A 1 168 ? -17.018 0.787 -2.544 1.00 95.12 168 LEU A O 1
ATOM 1328 N N . VAL A 1 169 ? -17.348 2.820 -3.452 1.00 94.81 169 VAL A N 1
ATOM 1329 C CA . VAL A 1 169 ? -18.449 3.271 -2.588 1.00 94.81 169 VAL A CA 1
ATOM 1330 C C . VAL A 1 169 ? -19.505 3.962 -3.461 1.00 94.81 169 VAL A C 1
ATOM 1332 O O . VAL A 1 169 ? -19.186 4.309 -4.605 1.00 94.81 169 VAL A O 1
ATOM 1335 N N . PRO A 1 170 ? -20.742 4.182 -2.977 1.00 92.12 170 PRO A N 1
ATOM 1336 C CA . PRO A 1 170 ? -21.763 4.876 -3.750 1.00 92.12 170 PRO A CA 1
ATOM 1337 C C . PRO A 1 170 ? -21.283 6.264 -4.186 1.00 92.12 170 PRO A C 1
ATOM 1339 O O . PRO A 1 170 ? -20.577 6.953 -3.444 1.00 92.12 170 PRO A O 1
ATOM 1342 N N . GLY A 1 171 ? -21.640 6.648 -5.410 1.00 85.81 171 GLY A N 1
ATOM 1343 C CA . GLY A 1 171 ? -21.439 7.995 -5.929 1.00 85.81 171 GLY A CA 1
ATOM 1344 C C . GLY A 1 171 ? -22.356 9.016 -5.247 1.00 85.81 171 GLY A C 1
ATOM 1345 O O . GLY A 1 171 ? -23.228 8.670 -4.450 1.00 85.81 171 GLY A O 1
ATOM 1346 N N . GLY A 1 172 ? -22.161 10.296 -5.570 1.00 87.50 172 GLY A N 1
ATOM 1347 C CA . GLY A 1 172 ? -22.949 11.400 -5.015 1.00 87.50 172 GLY A CA 1
ATOM 1348 C C . GLY A 1 172 ? -22.250 12.126 -3.864 1.00 87.50 172 GLY A C 1
ATOM 1349 O O . GLY A 1 172 ? -21.112 12.580 -4.012 1.00 87.50 172 GLY A O 1
ATOM 1350 N N . GLU A 1 173 ? -22.952 12.310 -2.743 1.00 87.75 173 GLU A N 1
ATOM 1351 C CA . GLU A 1 173 ? -22.423 13.053 -1.598 1.00 87.75 173 GLU A CA 1
ATOM 1352 C C . GLU A 1 173 ? -21.292 12.281 -0.906 1.00 87.75 173 GLU A C 1
ATOM 1354 O O . GLU A 1 173 ? -21.377 11.083 -0.637 1.00 87.75 173 GLU A O 1
ATOM 1359 N N . TYR A 1 174 ? -20.203 12.988 -0.608 1.00 91.06 174 TYR A N 1
ATOM 1360 C CA . TYR A 1 174 ? -19.053 12.409 0.070 1.00 91.06 174 TYR A CA 1
ATOM 1361 C C . TYR A 1 174 ? -19.433 11.911 1.473 1.00 91.06 174 TYR A C 1
ATOM 1363 O O . TYR A 1 174 ? -19.831 12.692 2.334 1.00 91.06 174 TYR A O 1
ATOM 1371 N N . SER A 1 175 ? -19.200 10.624 1.729 1.00 93.31 175 SER A N 1
ATOM 1372 C CA . SER A 1 175 ? -19.375 10.010 3.046 1.00 93.31 175 SER A CA 1
ATOM 1373 C C . SER A 1 175 ? -18.030 9.578 3.629 1.00 93.31 175 SER A C 1
ATOM 1375 O O . SER A 1 175 ? -17.434 8.591 3.196 1.00 93.31 175 SER A O 1
ATOM 1377 N N . ARG A 1 176 ? -17.542 10.296 4.651 1.00 93.38 176 ARG A N 1
ATOM 1378 C CA . ARG A 1 176 ? -16.272 9.957 5.326 1.00 93.38 176 ARG A CA 1
ATOM 1379 C C . ARG A 1 176 ? -16.304 8.551 5.926 1.00 93.38 176 ARG A C 1
ATOM 1381 O O . ARG A 1 176 ? -15.307 7.840 5.833 1.00 93.38 176 ARG A O 1
ATOM 1388 N N . SER A 1 177 ? -17.431 8.143 6.510 1.00 94.25 177 SER A N 1
ATOM 1389 C CA . SER A 1 177 ? -17.594 6.804 7.086 1.00 94.25 177 SER A CA 1
ATOM 1390 C C . SER A 1 177 ? -17.487 5.712 6.021 1.00 94.25 177 SER A C 1
ATOM 1392 O O . SER A 1 177 ? -16.812 4.716 6.264 1.00 94.25 177 SER A O 1
ATOM 1394 N N . ALA A 1 178 ? -18.035 5.925 4.818 1.00 95.25 178 ALA A N 1
ATOM 1395 C CA . ALA A 1 178 ? -17.882 4.990 3.701 1.00 95.25 178 ALA A CA 1
ATOM 1396 C C . ALA A 1 178 ? -16.414 4.853 3.252 1.00 95.25 178 ALA A C 1
ATOM 1398 O O . ALA A 1 178 ? -15.954 3.749 2.967 1.00 95.25 178 ALA A O 1
ATOM 1399 N N . ILE A 1 179 ? -15.639 5.946 3.245 1.00 95.56 179 ILE A N 1
ATOM 1400 C CA . ILE A 1 179 ? -14.205 5.898 2.905 1.00 95.56 179 ILE A CA 1
ATOM 1401 C C . ILE A 1 179 ? -13.383 5.175 3.985 1.00 95.56 179 ILE A C 1
ATOM 1403 O O . ILE A 1 179 ? -12.470 4.412 3.659 1.00 95.56 179 ILE A O 1
ATOM 1407 N N . ILE A 1 180 ? -13.708 5.376 5.266 1.00 96.00 180 ILE A N 1
ATOM 1408 C CA . ILE A 1 180 ? -13.088 4.635 6.378 1.00 96.00 180 ILE A CA 1
ATOM 1409 C C . ILE A 1 180 ? -13.420 3.144 6.263 1.00 96.00 180 ILE A C 1
ATOM 1411 O O . ILE A 1 180 ? -12.516 2.312 6.326 1.00 96.00 180 ILE A O 1
ATOM 1415 N N . ALA A 1 181 ? -14.688 2.805 6.029 1.00 96.62 181 ALA A N 1
ATOM 1416 C CA . ALA A 1 181 ? -15.142 1.438 5.794 1.00 96.62 181 ALA A CA 1
ATOM 1417 C C . ALA A 1 181 ? -14.396 0.784 4.621 1.00 96.62 181 ALA A C 1
ATOM 1419 O O . ALA A 1 181 ? -13.884 -0.324 4.760 1.00 96.62 181 ALA A O 1
ATOM 1420 N N . ALA A 1 182 ? -14.238 1.496 3.501 1.00 96.94 182 ALA A N 1
ATOM 1421 C CA . ALA A 1 182 ? -13.474 1.034 2.345 1.00 96.94 182 ALA A CA 1
ATOM 1422 C C . ALA A 1 182 ? -12.003 0.744 2.693 1.00 96.94 182 ALA A C 1
ATOM 1424 O O . ALA A 1 182 ? -11.464 -0.295 2.307 1.00 96.94 182 ALA A O 1
ATOM 1425 N N . GLY A 1 183 ? -11.358 1.628 3.464 1.00 97.00 183 GLY A N 1
ATOM 1426 C CA . GLY A 1 183 ? -9.993 1.426 3.956 1.00 97.00 183 GLY A CA 1
ATOM 1427 C C . GLY A 1 183 ? -9.854 0.215 4.883 1.00 97.00 183 GLY A C 1
ATOM 1428 O O . GLY A 1 183 ? -8.880 -0.533 4.784 1.00 97.00 183 GLY A O 1
ATOM 1429 N N . ALA A 1 184 ? -10.837 -0.008 5.757 1.00 97.62 184 ALA A N 1
ATOM 1430 C CA . ALA A 1 184 ? -10.870 -1.165 6.644 1.00 97.62 184 ALA A CA 1
ATOM 1431 C C . ALA A 1 184 ? -11.093 -2.470 5.867 1.00 97.62 184 ALA A C 1
ATOM 1433 O O . ALA A 1 184 ? -10.356 -3.435 6.067 1.00 97.62 184 ALA A O 1
ATOM 1434 N N . ALA A 1 185 ? -12.034 -2.471 4.919 1.00 98.00 185 ALA A N 1
ATOM 1435 C CA . ALA A 1 185 ? -12.346 -3.620 4.079 1.00 98.00 185 ALA A CA 1
ATOM 1436 C C . ALA A 1 185 ? -11.140 -4.045 3.226 1.00 98.00 185 ALA A C 1
ATOM 1438 O O . ALA A 1 185 ? -10.737 -5.204 3.250 1.00 98.00 185 ALA A O 1
ATOM 1439 N N . VAL A 1 186 ? -10.480 -3.115 2.527 1.00 98.00 186 VAL A N 1
ATOM 1440 C CA . VAL A 1 186 ? -9.317 -3.475 1.696 1.00 98.00 186 VAL A CA 1
ATOM 1441 C C . VAL A 1 186 ? -8.127 -3.936 2.534 1.00 98.00 186 VAL A C 1
ATOM 1443 O O . VAL A 1 186 ? -7.415 -4.857 2.140 1.00 98.00 186 VAL A O 1
ATOM 1446 N N . GLN A 1 187 ? -7.915 -3.341 3.712 1.00 98.19 187 GLN A N 1
ATOM 1447 C CA . GLN A 1 187 ? -6.875 -3.802 4.624 1.00 98.19 187 GLN A CA 1
ATOM 1448 C C . GLN A 1 187 ? -7.203 -5.184 5.197 1.00 98.19 187 GLN A C 1
ATOM 1450 O O . GLN A 1 187 ? -6.278 -5.968 5.431 1.00 98.19 187 GLN A O 1
ATOM 1455 N N . HIS A 1 188 ? -8.494 -5.494 5.373 1.00 98.12 188 HIS A N 1
ATOM 1456 C CA . HIS A 1 188 ? -8.947 -6.834 5.710 1.00 98.12 188 HIS A CA 1
ATOM 1457 C C . HIS A 1 188 ? -8.448 -7.840 4.652 1.00 98.12 188 HIS A C 1
ATOM 1459 O O . HIS A 1 188 ? -7.666 -8.744 4.935 1.00 98.12 188 HIS A O 1
ATOM 1465 N N . VAL A 1 189 ? -8.780 -7.607 3.382 1.00 98.31 189 VAL A N 1
ATOM 1466 C CA . VAL A 1 189 ? -8.333 -8.487 2.289 1.00 98.31 189 VAL A CA 1
ATOM 1467 C C . VAL A 1 189 ? -6.803 -8.569 2.207 1.00 98.31 189 VAL A C 1
ATOM 1469 O O . VAL A 1 189 ? -6.242 -9.646 2.027 1.00 98.31 189 VAL A O 1
ATOM 1472 N N . VAL A 1 190 ? -6.096 -7.453 2.405 1.00 98.25 190 VAL A N 1
ATOM 1473 C CA . VAL A 1 190 ? -4.626 -7.382 2.339 1.00 98.25 190 VAL A CA 1
ATOM 1474 C C . VAL A 1 190 ? -3.923 -8.281 3.354 1.00 98.25 190 VAL A C 1
ATOM 1476 O O . VAL A 1 190 ? -2.913 -8.899 3.004 1.00 98.25 190 VAL A O 1
ATOM 1479 N N . LEU A 1 191 ? -4.380 -8.348 4.607 1.00 97.81 191 LEU A N 1
ATOM 1480 C CA . LEU A 1 191 ? -3.713 -9.215 5.584 1.00 97.81 191 LEU A CA 1
ATOM 1481 C C . LEU A 1 191 ? -4.152 -10.681 5.418 1.00 97.81 191 LEU A C 1
ATOM 1483 O O . LEU A 1 191 ? -3.324 -11.557 5.660 1.00 97.81 191 LEU A O 1
ATOM 1487 N N . SER A 1 192 ? -5.361 -10.957 4.907 1.00 96.62 192 SER A N 1
ATOM 1488 C CA . SER A 1 192 ? -5.754 -12.311 4.475 1.00 96.62 192 SER A CA 1
ATOM 1489 C C . SER A 1 192 ? -4.840 -12.788 3.347 1.00 96.62 192 SER A C 1
ATOM 1491 O O . SER A 1 192 ? -4.215 -13.835 3.462 1.00 96.62 192 SER A O 1
ATOM 1493 N N . ALA A 1 193 ? -4.628 -11.955 2.327 1.00 96.50 193 ALA A N 1
ATOM 1494 C CA . ALA A 1 193 ? -3.675 -12.208 1.249 1.00 96.50 193 ALA A CA 1
ATOM 1495 C C . ALA A 1 193 ? -2.247 -12.434 1.785 1.00 96.50 193 ALA A C 1
ATOM 1497 O O . ALA A 1 193 ? -1.556 -13.370 1.387 1.00 96.50 193 ALA A O 1
ATOM 1498 N N . THR A 1 194 ? -1.813 -11.604 2.741 1.00 96.25 194 THR A N 1
ATOM 1499 C CA . THR A 1 194 ? -0.476 -11.712 3.348 1.00 96.25 194 THR A CA 1
ATOM 1500 C C . THR A 1 194 ? -0.284 -13.047 4.064 1.00 96.25 194 THR A C 1
ATOM 1502 O O . THR A 1 194 ? 0.798 -13.630 3.960 1.00 96.25 194 THR A O 1
ATOM 1505 N N . ARG A 1 195 ? -1.314 -13.542 4.766 1.00 94.25 195 ARG A N 1
ATOM 1506 C CA . ARG A 1 195 ? -1.295 -14.847 5.444 1.00 94.25 195 ARG A CA 1
ATOM 1507 C C . ARG A 1 195 ? -0.973 -15.983 4.469 1.00 94.25 195 ARG A C 1
ATOM 1509 O O . ARG A 1 195 ? -0.165 -16.850 4.793 1.00 94.25 195 ARG A O 1
ATOM 1516 N N . GLU A 1 196 ? -1.495 -15.891 3.252 1.00 93.00 196 GLU A N 1
ATOM 1517 C CA . GLU A 1 196 ? -1.274 -16.852 2.165 1.00 93.00 196 GLU A CA 1
ATOM 1518 C C . GLU A 1 196 ? -0.005 -16.588 1.343 1.00 93.00 196 GLU A C 1
ATOM 1520 O O . GLU A 1 196 ? 0.272 -17.249 0.348 1.00 93.00 196 GLU A O 1
ATOM 1525 N N . GLY A 1 197 ? 0.804 -15.601 1.732 1.00 92.94 197 GLY A N 1
ATOM 1526 C CA . GLY A 1 197 ? 2.012 -15.235 0.992 1.00 92.94 197 GLY A CA 1
ATOM 1527 C C . GLY A 1 197 ? 1.750 -14.451 -0.297 1.00 92.94 197 GLY A C 1
ATOM 1528 O O . GLY A 1 197 ? 2.696 -14.184 -1.044 1.00 92.94 197 GLY A O 1
ATOM 1529 N N . ILE A 1 198 ? 0.511 -14.018 -0.537 1.00 96.19 198 ILE A N 1
ATOM 1530 C CA . ILE A 1 198 ? 0.157 -13.113 -1.627 1.00 96.19 198 ILE A CA 1
ATOM 1531 C C . ILE A 1 198 ? 0.594 -11.702 -1.236 1.00 96.19 198 ILE A C 1
ATOM 1533 O O . ILE A 1 198 ? 0.304 -11.185 -0.155 1.00 96.19 198 ILE A O 1
ATOM 1537 N N . SER A 1 199 ? 1.338 -11.066 -2.129 1.00 96.50 199 SER A N 1
ATOM 1538 C CA . SER A 1 199 ? 1.818 -9.706 -1.938 1.00 96.50 199 SER A CA 1
ATOM 1539 C C . SER A 1 199 ? 0.768 -8.698 -2.380 1.00 96.50 199 SER A C 1
ATOM 1541 O O . SER A 1 199 ? -0.027 -8.968 -3.278 1.00 96.50 199 SER A O 1
ATOM 1543 N N . SER A 1 200 ? 0.772 -7.518 -1.762 1.00 97.88 200 SER A N 1
ATOM 1544 C CA . SER A 1 200 ? -0.228 -6.495 -2.053 1.00 97.88 200 SER A CA 1
ATOM 1545 C C . SER A 1 200 ? 0.307 -5.071 -1.948 1.00 97.88 200 SER A C 1
ATOM 1547 O O . SER A 1 200 ? 1.302 -4.797 -1.267 1.00 97.88 200 SER A O 1
ATOM 1549 N N . CYS A 1 201 ? -0.357 -4.134 -2.622 1.00 97.25 201 CYS A N 1
ATOM 1550 C CA . CYS A 1 201 ? -0.120 -2.707 -2.440 1.00 97.25 201 CYS A CA 1
ATOM 1551 C C . CYS A 1 201 ? -1.380 -1.890 -2.692 1.00 97.25 201 CYS A C 1
ATOM 1553 O O . CYS A 1 201 ? -1.811 -1.737 -3.833 1.00 97.25 201 CYS A O 1
ATOM 1555 N N . ILE A 1 202 ? -1.896 -1.287 -1.619 1.00 97.19 202 ILE A N 1
ATOM 1556 C CA . ILE A 1 202 ? -2.960 -0.288 -1.695 1.00 97.19 202 ILE A CA 1
ATOM 1557 C C . ILE A 1 202 ? -2.394 0.970 -2.357 1.00 97.19 202 ILE A C 1
ATOM 1559 O O . ILE A 1 202 ? -1.479 1.622 -1.846 1.00 97.19 202 ILE A O 1
ATOM 1563 N N . ILE A 1 203 ? -2.961 1.299 -3.503 1.00 93.62 203 ILE A N 1
ATOM 1564 C CA . ILE A 1 203 ? -2.747 2.508 -4.277 1.00 93.62 203 ILE A CA 1
ATOM 1565 C C . ILE A 1 203 ? -3.986 3.367 -4.026 1.00 93.62 203 ILE A C 1
ATOM 1567 O O . ILE A 1 203 ? -5.096 2.983 -4.382 1.00 93.62 203 ILE A O 1
ATOM 1571 N N . GLY A 1 204 ? -3.811 4.512 -3.360 1.00 81.25 204 GLY A N 1
ATOM 1572 C CA . GLY A 1 204 ? -4.915 5.449 -3.107 1.00 81.25 204 GLY A CA 1
ATOM 1573 C C . GLY A 1 204 ? -5.505 6.033 -4.406 1.00 81.25 204 GLY A C 1
ATOM 1574 O O . GLY A 1 204 ? -5.224 5.524 -5.492 1.00 81.25 204 GLY A O 1
ATOM 1575 N N . PRO A 1 205 ? -6.235 7.163 -4.364 1.00 68.12 205 PRO A N 1
ATOM 1576 C CA . PRO A 1 205 ? -6.847 7.769 -5.559 1.00 68.12 205 PRO A CA 1
ATOM 1577 C C . PRO A 1 205 ? -5.859 8.179 -6.675 1.00 68.12 205 PRO A C 1
ATOM 1579 O O . PRO A 1 205 ? -6.281 8.676 -7.714 1.00 68.12 205 PRO A O 1
ATOM 1582 N N . GLY A 1 206 ? -4.551 7.964 -6.491 1.00 69.00 206 GLY A N 1
ATOM 1583 C CA . GLY A 1 206 ? -3.498 8.161 -7.487 1.00 69.00 206 GLY A CA 1
ATOM 1584 C C . GLY A 1 206 ? -3.438 7.129 -8.623 1.00 69.00 206 GLY A C 1
ATOM 1585 O O . GLY A 1 206 ? -2.548 7.247 -9.463 1.00 69.00 206 GLY A O 1
ATOM 1586 N N . ALA A 1 207 ? -4.336 6.140 -8.674 1.00 84.38 207 ALA A N 1
ATOM 1587 C CA . ALA A 1 207 ? -4.543 5.336 -9.881 1.00 84.38 207 ALA A CA 1
ATOM 1588 C C . ALA A 1 207 ? -5.114 6.204 -11.019 1.00 84.38 207 ALA A C 1
ATOM 1590 O O . ALA A 1 207 ? -5.837 7.173 -10.771 1.00 84.38 207 ALA A O 1
ATOM 1591 N N . ASP A 1 208 ? -4.808 5.870 -12.275 1.00 89.75 208 ASP A N 1
ATOM 1592 C CA . ASP A 1 208 ? -5.439 6.536 -13.414 1.00 89.75 208 ASP A CA 1
ATOM 1593 C C . ASP A 1 208 ? -6.912 6.123 -13.490 1.00 89.75 208 ASP A C 1
ATOM 1595 O O . ASP A 1 208 ? -7.251 5.065 -14.024 1.00 89.75 208 ASP A O 1
ATOM 1599 N N . GLN A 1 209 ? -7.778 6.978 -12.946 1.00 88.25 209 GLN A N 1
ATOM 1600 C CA . GLN A 1 209 ? -9.217 6.746 -12.797 1.00 88.25 209 GLN A CA 1
ATOM 1601 C C . GLN A 1 209 ? -9.888 6.323 -14.105 1.00 88.25 209 GLN A C 1
ATOM 1603 O O . GLN A 1 209 ? -10.785 5.485 -14.098 1.00 88.25 209 GLN A O 1
ATOM 1608 N N . ARG A 1 210 ? -9.412 6.850 -15.239 1.00 88.81 210 ARG A N 1
ATOM 1609 C CA . ARG A 1 210 ? -9.894 6.452 -16.560 1.00 88.81 210 ARG A CA 1
ATOM 1610 C C . ARG A 1 210 ? -9.621 4.972 -16.837 1.00 88.81 210 ARG A C 1
ATOM 1612 O O . ARG A 1 210 ? -10.561 4.251 -17.143 1.00 88.81 210 ARG A O 1
ATOM 1619 N N . SER A 1 211 ? -8.375 4.513 -16.688 1.00 92.19 211 SER A N 1
ATOM 1620 C CA . SER A 1 211 ? -8.040 3.096 -16.896 1.00 92.19 211 SER A CA 1
ATOM 1621 C C . SER A 1 211 ? -8.754 2.163 -15.918 1.00 92.19 211 SER A C 1
ATOM 1623 O O . SER A 1 211 ? -9.121 1.056 -16.297 1.00 92.19 211 SER A O 1
ATOM 1625 N N . VAL A 1 212 ? -8.991 2.608 -14.677 1.00 92.00 212 VAL A N 1
ATOM 1626 C CA . VAL A 1 212 ? -9.746 1.820 -13.693 1.00 92.00 212 VAL A CA 1
ATOM 1627 C C . VAL A 1 212 ? -11.188 1.640 -14.159 1.00 92.00 212 VAL A C 1
ATOM 1629 O O . VAL A 1 212 ? -11.669 0.515 -14.199 1.00 92.00 212 VAL A O 1
ATOM 1632 N N . ARG A 1 213 ? -11.857 2.722 -14.573 1.00 88.06 213 ARG A N 1
ATOM 1633 C CA . ARG A 1 213 ? -13.244 2.680 -15.065 1.00 88.06 213 ARG A CA 1
ATOM 1634 C C . ARG A 1 213 ? -13.390 1.862 -16.339 1.00 88.06 213 ARG A C 1
ATOM 1636 O O . ARG A 1 213 ? -14.344 1.106 -16.455 1.00 88.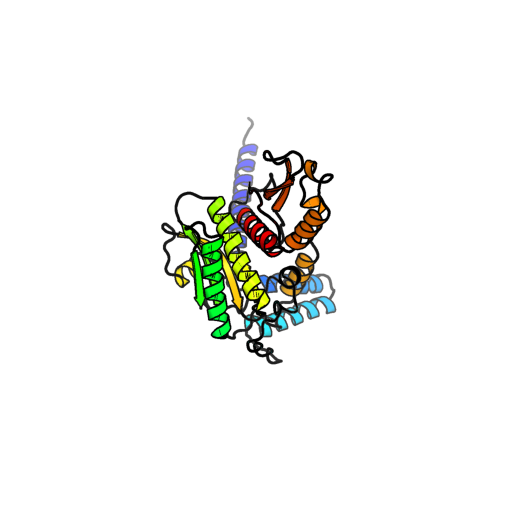06 213 ARG A O 1
ATOM 1643 N N . GLU A 1 214 ? -12.435 1.975 -17.260 1.00 89.75 214 GLU A N 1
ATOM 1644 C CA . GLU A 1 214 ? -12.388 1.139 -18.466 1.00 89.75 214 GLU A CA 1
ATOM 1645 C C . GLU A 1 214 ? -12.284 -0.357 -18.108 1.00 89.75 214 GLU A C 1
ATOM 1647 O O . GLU A 1 214 ? -12.876 -1.183 -18.797 1.00 89.75 214 GLU A O 1
ATOM 1652 N N . ALA A 1 215 ? -11.595 -0.709 -17.013 1.00 91.19 215 ALA A N 1
ATOM 1653 C CA . ALA A 1 215 ? -11.439 -2.095 -16.568 1.00 91.19 215 ALA A CA 1
ATOM 1654 C C . ALA A 1 215 ? -12.679 -2.679 -15.862 1.00 91.19 215 ALA A C 1
ATOM 1656 O O . ALA A 1 215 ? -12.951 -3.863 -16.029 1.00 91.19 215 ALA A O 1
ATOM 1657 N N . ILE A 1 216 ? -13.418 -1.879 -15.081 1.00 90.25 216 ILE A N 1
ATOM 1658 C CA . ILE A 1 216 ? -14.599 -2.339 -14.310 1.00 90.25 216 ILE A CA 1
ATOM 1659 C C . ILE A 1 216 ? -15.947 -2.003 -14.966 1.00 90.25 216 ILE A C 1
ATOM 1661 O O . ILE A 1 216 ? -16.976 -2.456 -14.487 1.00 90.25 216 ILE A O 1
ATOM 1665 N N . GLN A 1 217 ? -15.958 -1.193 -16.030 1.00 85.06 217 GLN A N 1
ATOM 1666 C CA . GLN A 1 217 ? -17.165 -0.735 -16.738 1.00 85.06 217 GLN A CA 1
ATOM 1667 C C . GLN A 1 217 ? -18.182 0.029 -15.862 1.00 85.06 217 GLN A C 1
ATOM 1669 O O . GLN A 1 217 ? -19.387 -0.038 -16.088 1.00 85.06 217 GLN A O 1
ATOM 1674 N N . VAL A 1 218 ? -17.702 0.800 -14.882 1.00 79.88 218 VAL A N 1
ATOM 1675 C CA . VAL A 1 218 ? -18.539 1.562 -13.935 1.00 79.88 218 VAL A CA 1
ATOM 1676 C C . VAL A 1 218 ? -18.592 3.050 -14.295 1.00 79.88 218 VAL A C 1
ATOM 1678 O O . VAL A 1 218 ? -17.580 3.644 -14.687 1.00 79.88 218 VAL A O 1
ATOM 1681 N N . ARG A 1 219 ? -19.767 3.669 -14.118 1.00 74.81 219 ARG A N 1
ATOM 1682 C CA . ARG A 1 219 ? -20.002 5.109 -14.318 1.00 74.81 219 ARG A CA 1
ATOM 1683 C C . ARG A 1 219 ? -19.674 5.916 -13.055 1.00 74.81 219 ARG A C 1
ATOM 1685 O O . ARG A 1 219 ? -19.991 5.505 -11.944 1.00 74.81 219 ARG A O 1
ATOM 1692 N N . GLU A 1 220 ? -19.054 7.084 -13.229 1.00 69.88 220 GLU A N 1
ATOM 1693 C CA . GLU A 1 220 ? -18.560 7.929 -12.122 1.00 69.88 220 GLU A CA 1
ATOM 1694 C C . GLU A 1 220 ? -19.688 8.517 -11.263 1.00 69.88 220 GLU A C 1
ATOM 1696 O O . GLU A 1 220 ? -19.545 8.651 -10.050 1.00 69.88 220 GLU A O 1
ATOM 1701 N N . GLU A 1 221 ? -20.819 8.833 -11.887 1.00 75.31 221 GLU A N 1
ATOM 1702 C CA . GLU A 1 221 ? -22.036 9.286 -11.215 1.00 75.31 221 GLU A CA 1
ATOM 1703 C C . GLU A 1 221 ? -22.665 8.235 -10.285 1.00 75.31 221 GLU A C 1
ATOM 1705 O O . GLU A 1 221 ? -23.343 8.604 -9.329 1.00 75.31 221 GLU A O 1
ATOM 1710 N N . GLU A 1 222 ? -22.429 6.944 -10.529 1.00 81.69 222 GLU A N 1
ATOM 1711 C CA . GLU A 1 222 ? -23.043 5.847 -9.771 1.00 81.69 222 GLU A CA 1
ATOM 1712 C C . GLU A 1 222 ? -22.144 5.369 -8.630 1.00 81.69 222 GLU A C 1
ATOM 1714 O O . GLU A 1 222 ? -22.633 5.053 -7.542 1.00 81.69 222 GLU A O 1
ATOM 1719 N N . GLN A 1 223 ? -20.827 5.322 -8.856 1.00 86.81 223 GLN A N 1
ATOM 1720 C CA . GLN A 1 223 ? -19.872 4.804 -7.881 1.00 86.81 223 GLN A CA 1
ATOM 1721 C C . GLN A 1 223 ? -18.537 5.548 -7.927 1.00 86.81 223 GLN A C 1
ATOM 1723 O O . GLN A 1 223 ? -18.005 5.898 -8.983 1.00 86.81 223 GLN A O 1
ATOM 1728 N N . HIS A 1 224 ? -17.951 5.730 -6.748 1.00 90.75 224 HIS A N 1
ATOM 1729 C CA . HIS A 1 224 ? -16.656 6.363 -6.575 1.00 90.75 224 HIS A CA 1
ATOM 1730 C C . HIS A 1 224 ? -15.565 5.324 -6.294 1.00 90.75 224 HIS A C 1
ATOM 1732 O O . HIS A 1 224 ? -15.655 4.557 -5.335 1.00 90.75 224 HIS A O 1
ATOM 1738 N N . VAL A 1 225 ? -14.495 5.339 -7.095 1.00 93.06 225 VAL A N 1
ATOM 1739 C CA . VAL A 1 225 ? -13.291 4.530 -6.853 1.00 93.06 225 VAL A CA 1
ATOM 1740 C C . VAL A 1 225 ? -12.479 5.155 -5.723 1.00 93.06 225 VAL A C 1
ATOM 1742 O O . VAL A 1 225 ? -11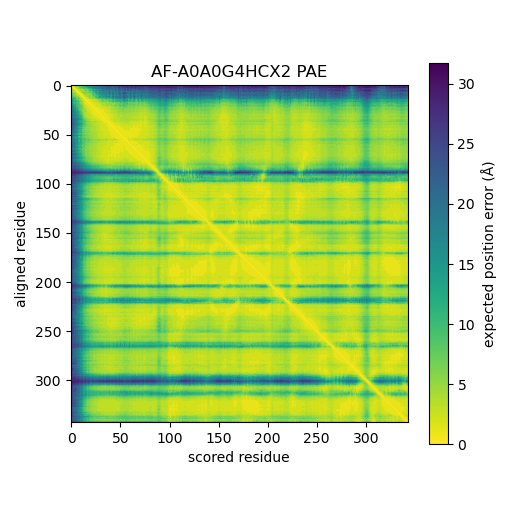.813 6.174 -5.908 1.00 93.06 225 VAL A O 1
ATOM 1745 N N . VAL A 1 226 ? -12.479 4.507 -4.562 1.00 94.12 226 VAL A N 1
ATOM 1746 C CA . VAL A 1 226 ? -11.733 4.972 -3.385 1.00 94.12 226 VAL A CA 1
ATOM 1747 C C . VAL A 1 226 ? -10.244 4.674 -3.529 1.00 94.12 226 VAL A C 1
ATOM 1749 O O . VAL A 1 226 ? -9.386 5.528 -3.285 1.00 94.12 226 VAL A O 1
ATOM 1752 N N . CYS A 1 227 ? -9.925 3.436 -3.899 1.00 95.56 227 CYS A N 1
ATOM 1753 C CA . CYS A 1 227 ? -8.558 2.968 -4.073 1.00 95.56 227 CYS A CA 1
ATOM 1754 C C . CYS A 1 227 ? -8.514 1.709 -4.942 1.00 95.56 227 CYS A C 1
ATOM 1756 O O . CYS A 1 227 ? -9.528 1.054 -5.186 1.00 95.56 227 CYS A O 1
ATOM 1758 N N . VAL A 1 228 ? -7.308 1.378 -5.392 1.00 96.81 228 VAL A N 1
ATOM 1759 C CA . VAL A 1 228 ? -6.994 0.131 -6.086 1.00 96.81 228 VAL A CA 1
ATOM 1760 C C . VAL A 1 228 ? -5.933 -0.594 -5.271 1.00 96.81 228 VAL A C 1
ATOM 1762 O O . VAL A 1 228 ? -4.989 0.030 -4.800 1.00 96.81 228 VAL A O 1
ATOM 1765 N N . CYS A 1 229 ? -6.035 -1.902 -5.101 1.00 97.81 229 CYS A N 1
ATOM 1766 C CA . CYS A 1 229 ? -4.996 -2.706 -4.473 1.00 97.81 229 CYS A CA 1
ATOM 1767 C C . CYS A 1 229 ? -4.420 -3.672 -5.500 1.00 97.81 229 CYS A C 1
ATOM 1769 O O . CYS A 1 229 ? -5.128 -4.553 -5.972 1.00 97.81 229 CYS A O 1
ATOM 1771 N N . ALA A 1 230 ? -3.146 -3.516 -5.853 1.00 97.75 230 ALA A N 1
ATOM 1772 C CA . ALA A 1 230 ? -2.458 -4.529 -6.648 1.00 97.75 230 ALA A CA 1
ATOM 1773 C C . ALA A 1 230 ? -2.258 -5.787 -5.801 1.00 97.75 230 ALA A C 1
ATOM 1775 O O . ALA A 1 230 ? -1.840 -5.664 -4.646 1.00 97.75 230 ALA A O 1
ATOM 1776 N N . VAL A 1 231 ? -2.514 -6.963 -6.373 1.00 98.06 231 VAL A N 1
ATOM 1777 C CA . VAL A 1 231 ? -2.312 -8.270 -5.734 1.00 98.06 231 VAL A CA 1
ATOM 1778 C C . VAL A 1 231 ? -1.548 -9.206 -6.670 1.00 98.06 231 VAL A C 1
ATOM 1780 O O . VAL A 1 231 ? -1.637 -9.089 -7.888 1.00 98.06 231 VAL A O 1
ATOM 1783 N N . GLY A 1 232 ? -0.744 -10.104 -6.103 1.00 97.00 232 GLY A N 1
ATOM 1784 C CA . GLY A 1 232 ? 0.043 -11.067 -6.875 1.00 97.00 232 GLY A CA 1
ATOM 1785 C C . GLY A 1 232 ? 1.281 -11.548 -6.125 1.00 97.00 232 GLY A C 1
ATOM 1786 O O . GLY A 1 232 ? 1.451 -11.288 -4.933 1.00 97.00 232 GLY A O 1
ATOM 1787 N N . TYR A 1 233 ? 2.186 -12.225 -6.824 1.00 96.00 233 TYR A N 1
ATOM 1788 C CA . TYR A 1 233 ? 3.452 -12.675 -6.243 1.00 96.00 233 TYR A CA 1
ATOM 1789 C C . TYR A 1 233 ? 4.517 -11.583 -6.346 1.00 96.00 233 TYR A C 1
ATOM 1791 O O . TYR A 1 233 ? 4.656 -10.945 -7.388 1.00 96.00 233 TYR A O 1
ATOM 1799 N N . ALA A 1 234 ? 5.280 -11.354 -5.274 1.00 95.00 234 ALA A N 1
ATOM 1800 C CA . ALA A 1 234 ? 6.379 -10.393 -5.306 1.00 95.00 234 ALA A CA 1
ATOM 1801 C C . ALA A 1 234 ? 7.465 -10.833 -6.295 1.00 95.00 234 ALA A C 1
ATOM 1803 O O . ALA A 1 234 ? 7.923 -11.978 -6.265 1.00 95.00 234 ALA A O 1
ATOM 1804 N N . SER A 1 235 ? 7.903 -9.894 -7.129 1.00 94.31 235 SER A N 1
ATOM 1805 C CA . SER A 1 235 ? 9.074 -10.063 -7.982 1.00 94.31 235 SER A CA 1
ATOM 1806 C C . SER A 1 235 ? 10.352 -9.746 -7.208 1.00 94.31 235 SER A C 1
ATOM 1808 O O . SER A 1 235 ? 10.395 -8.817 -6.391 1.00 94.31 235 SER A O 1
ATOM 1810 N N . ARG A 1 236 ? 11.430 -10.483 -7.498 1.00 93.25 236 ARG A N 1
ATOM 1811 C CA . ARG A 1 236 ? 12.781 -10.135 -7.015 1.00 93.25 236 ARG A CA 1
ATOM 1812 C C . ARG A 1 236 ? 13.375 -8.921 -7.741 1.00 93.25 236 ARG A C 1
ATOM 1814 O O . ARG A 1 236 ? 14.281 -8.266 -7.218 1.00 93.25 236 ARG A O 1
ATOM 1821 N N . TYR A 1 237 ? 12.872 -8.609 -8.934 1.00 94.19 237 TYR A N 1
ATOM 1822 C CA . TYR A 1 237 ? 13.318 -7.496 -9.765 1.00 94.19 237 TYR A CA 1
ATOM 1823 C C . TYR A 1 237 ? 12.575 -6.226 -9.362 1.00 94.19 237 TYR A C 1
ATOM 1825 O O . TYR A 1 237 ? 11.503 -5.904 -9.862 1.00 94.19 237 TYR A O 1
ATOM 1833 N N . ILE A 1 238 ? 13.141 -5.500 -8.399 1.00 93.94 238 ILE A N 1
ATOM 1834 C CA . ILE A 1 238 ? 12.583 -4.244 -7.886 1.00 93.94 238 ILE A CA 1
ATOM 1835 C C . ILE A 1 238 ? 13.493 -3.094 -8.322 1.00 93.94 238 ILE A C 1
ATOM 1837 O O . ILE A 1 238 ? 14.683 -3.166 -7.981 1.00 93.94 238 ILE A O 1
ATOM 1841 N N . PRO A 1 239 ? 12.961 -2.023 -8.953 1.00 94.56 239 PRO A N 1
ATOM 1842 C CA . PRO A 1 239 ? 13.753 -0.852 -9.314 1.00 94.56 239 PRO A CA 1
ATOM 1843 C C . PRO A 1 239 ? 14.520 -0.312 -8.108 1.00 94.56 239 PRO A C 1
ATOM 1845 O O . PRO A 1 239 ? 13.960 -0.180 -7.016 1.00 94.56 239 PRO A O 1
ATOM 1848 N N . SER A 1 240 ? 15.788 0.035 -8.296 1.00 94.06 240 SER A N 1
ATOM 1849 C CA . SER A 1 240 ? 16.718 0.404 -7.224 1.00 94.06 240 SER A CA 1
ATOM 1850 C C . SER A 1 240 ? 16.194 1.556 -6.364 1.00 94.06 240 SER A C 1
ATOM 1852 O O . SER A 1 240 ? 16.215 1.478 -5.134 1.00 94.06 240 SER A O 1
ATOM 1854 N N . PHE A 1 241 ? 15.628 2.591 -6.995 1.00 93.19 241 PHE A N 1
ATOM 1855 C CA . PHE A 1 241 ? 15.007 3.707 -6.279 1.00 93.19 241 PHE A CA 1
ATOM 1856 C C . PHE A 1 241 ? 13.817 3.253 -5.424 1.00 93.19 241 PHE A C 1
ATOM 1858 O O . PHE A 1 241 ? 13.711 3.623 -4.257 1.00 93.19 241 PHE A O 1
ATOM 1865 N N . ILE A 1 242 ? 12.942 2.405 -5.973 1.00 92.75 242 ILE A N 1
ATOM 1866 C CA . ILE A 1 242 ? 11.789 1.865 -5.244 1.00 92.75 242 ILE A CA 1
ATOM 1867 C C . ILE A 1 242 ? 12.243 0.981 -4.085 1.00 92.75 242 ILE A C 1
ATOM 1869 O O . ILE A 1 242 ? 11.648 1.045 -3.009 1.00 92.75 242 ILE A O 1
ATOM 1873 N N . ARG A 1 243 ? 13.306 0.193 -4.265 1.00 92.69 243 ARG A N 1
ATOM 1874 C CA . ARG A 1 243 ? 13.906 -0.636 -3.212 1.00 92.69 243 ARG A CA 1
ATOM 1875 C C . ARG A 1 243 ? 14.397 0.225 -2.050 1.00 92.69 243 ARG A C 1
ATOM 1877 O O . ARG A 1 243 ? 14.006 -0.024 -0.909 1.00 92.69 243 ARG A O 1
ATOM 1884 N N . LEU A 1 244 ? 15.168 1.273 -2.346 1.00 92.75 244 LEU A N 1
ATOM 1885 C CA . LEU A 1 244 ? 15.657 2.225 -1.348 1.00 92.75 244 LEU A CA 1
ATOM 1886 C C . LEU A 1 244 ? 14.500 2.957 -0.655 1.00 92.75 244 LEU A C 1
ATOM 1888 O O . LEU A 1 244 ? 14.409 2.947 0.571 1.00 92.75 244 LEU A O 1
ATOM 1892 N N . ALA A 1 245 ? 13.576 3.532 -1.426 1.00 90.94 245 ALA A N 1
ATOM 1893 C CA . ALA A 1 245 ? 12.431 4.262 -0.893 1.00 90.94 245 ALA A CA 1
ATOM 1894 C C . ALA A 1 245 ? 11.548 3.369 -0.005 1.00 90.94 245 ALA A C 1
ATOM 1896 O O . ALA A 1 245 ? 11.096 3.797 1.055 1.00 90.94 245 ALA A O 1
ATOM 1897 N N . SER A 1 246 ? 11.330 2.111 -0.399 1.00 89.19 246 SER A N 1
ATOM 1898 C CA . SER A 1 246 ? 10.566 1.136 0.390 1.00 89.19 246 SER A CA 1
ATOM 1899 C C . SER A 1 246 ? 11.259 0.800 1.709 1.00 89.19 246 SER A C 1
ATOM 1901 O O . SER A 1 246 ? 10.592 0.769 2.742 1.00 89.19 246 SER A O 1
ATOM 1903 N N . ALA A 1 247 ? 12.579 0.593 1.688 1.00 89.38 247 ALA A N 1
ATOM 1904 C CA . ALA A 1 247 ? 13.363 0.325 2.891 1.00 89.38 247 ALA A CA 1
ATOM 1905 C C . ALA A 1 247 ? 13.360 1.522 3.856 1.00 89.38 247 ALA A C 1
ATOM 1907 O O . ALA A 1 247 ? 13.160 1.345 5.057 1.00 89.38 247 ALA A O 1
ATOM 1908 N N . LEU A 1 248 ? 13.513 2.744 3.336 1.00 90.19 248 LEU A N 1
ATOM 1909 C CA . LEU A 1 248 ? 13.460 3.970 4.135 1.00 90.19 248 LEU A CA 1
ATOM 1910 C C . LEU A 1 248 ? 12.069 4.187 4.741 1.00 90.19 248 LEU A C 1
ATOM 1912 O O . LEU A 1 248 ? 11.950 4.331 5.953 1.00 90.19 248 LEU A O 1
ATOM 1916 N N . MET A 1 249 ? 11.003 4.128 3.936 1.00 88.25 249 MET A N 1
ATOM 1917 C CA . MET A 1 249 ? 9.626 4.283 4.429 1.00 88.25 249 MET A CA 1
ATOM 1918 C C . MET A 1 249 ? 9.248 3.226 5.472 1.00 88.25 249 MET A C 1
ATOM 1920 O O . MET A 1 249 ? 8.465 3.502 6.374 1.00 88.25 249 MET A O 1
ATOM 1924 N N . HIS A 1 250 ? 9.782 2.007 5.364 1.00 82.62 250 HIS A N 1
ATOM 1925 C CA . HIS A 1 250 ? 9.534 0.971 6.365 1.00 82.62 250 HIS A CA 1
ATOM 1926 C C . HIS A 1 250 ? 1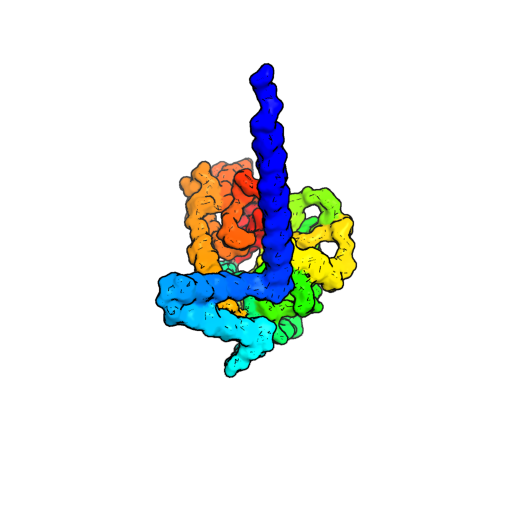0.172 1.306 7.720 1.00 82.62 250 HIS A C 1
ATOM 1928 O O . HIS A 1 250 ? 9.542 1.075 8.749 1.00 82.62 250 HIS A O 1
ATOM 1934 N N . ARG A 1 251 ? 11.371 1.901 7.717 1.00 86.44 251 ARG A N 1
ATOM 1935 C CA . ARG A 1 251 ? 12.094 2.304 8.934 1.00 86.44 251 ARG A CA 1
ATOM 1936 C C . ARG A 1 251 ? 11.549 3.587 9.563 1.00 86.44 251 ARG A C 1
ATOM 1938 O O . ARG A 1 251 ? 11.557 3.713 10.781 1.00 86.44 251 ARG A O 1
ATOM 1945 N N . LEU A 1 252 ? 11.061 4.522 8.750 1.00 91.12 252 LEU A N 1
ATOM 1946 C CA . LEU A 1 252 ? 10.589 5.843 9.181 1.00 91.12 252 LEU A CA 1
ATOM 1947 C C . LEU A 1 252 ? 9.154 5.805 9.736 1.00 91.12 252 LEU A C 1
ATOM 1949 O O . LEU A 1 252 ? 8.261 6.515 9.270 1.00 91.12 252 LEU A O 1
ATOM 1953 N N . ARG A 1 253 ? 8.899 4.944 10.722 1.00 93.94 253 ARG A N 1
ATOM 1954 C CA . ARG A 1 253 ? 7.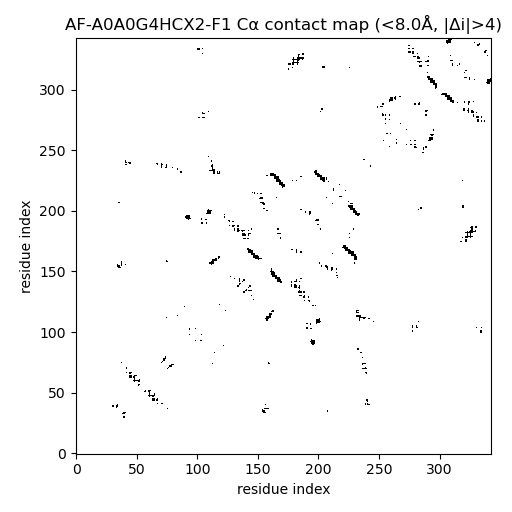616 4.907 11.437 1.00 93.94 253 ARG A CA 1
ATOM 1955 C C . ARG A 1 253 ? 7.645 5.855 12.630 1.00 93.94 253 ARG A C 1
ATOM 1957 O O . ARG A 1 253 ? 8.647 5.906 13.336 1.00 93.94 253 ARG A O 1
ATOM 1964 N N . LEU A 1 254 ? 6.550 6.584 12.848 1.00 94.56 254 LEU A N 1
ATOM 1965 C CA . LEU A 1 254 ? 6.440 7.506 13.979 1.00 94.56 254 LEU A CA 1
ATOM 1966 C C . LEU A 1 254 ? 6.529 6.715 15.293 1.00 94.56 254 LEU A C 1
ATOM 1968 O O . LEU A 1 254 ? 5.954 5.628 15.389 1.00 94.56 254 LEU A O 1
ATOM 1972 N N . PRO A 1 255 ? 7.230 7.204 16.323 1.00 94.69 255 PRO A N 1
ATOM 1973 C CA . PRO A 1 255 ? 7.203 6.558 17.629 1.00 94.69 255 PRO A CA 1
ATOM 1974 C C . PRO A 1 255 ? 5.770 6.536 18.187 1.00 94.69 255 PRO A C 1
ATOM 1976 O O . PRO A 1 255 ? 4.959 7.407 17.879 1.00 94.69 255 PRO A O 1
ATOM 1979 N N . VAL A 1 256 ? 5.452 5.546 19.030 1.00 93.06 256 VAL A N 1
ATOM 1980 C CA . VAL A 1 256 ? 4.095 5.353 19.589 1.00 93.06 256 VAL A CA 1
ATOM 1981 C C . VAL A 1 256 ? 3.556 6.633 20.233 1.00 93.06 256 VAL A C 1
ATOM 1983 O O . VAL A 1 256 ? 2.409 6.998 20.005 1.00 93.06 256 VAL A O 1
ATOM 1986 N N . ASN A 1 257 ? 4.404 7.373 20.948 1.00 92.19 257 ASN A N 1
ATOM 1987 C CA . ASN A 1 257 ? 4.020 8.616 21.621 1.00 92.19 257 ASN A CA 1
ATOM 1988 C C . ASN A 1 257 ? 3.541 9.715 20.654 1.00 92.19 257 ASN A C 1
ATOM 1990 O O . ASN A 1 257 ? 2.735 10.555 21.041 1.00 92.19 257 ASN A O 1
ATOM 1994 N N . GLU A 1 258 ? 3.998 9.718 19.400 1.00 93.69 258 GLU A N 1
ATOM 1995 C CA . GLU A 1 258 ? 3.543 10.671 18.376 1.00 93.69 258 GLU A CA 1
ATOM 1996 C C . GLU A 1 258 ? 2.216 10.263 17.721 1.00 93.69 258 GLU A C 1
ATOM 1998 O O . GLU A 1 258 ? 1.549 11.091 17.097 1.00 93.69 258 GLU A O 1
ATOM 2003 N N . LEU A 1 259 ? 1.815 8.999 17.875 1.00 94.25 259 LEU A N 1
ATOM 2004 C CA . LEU A 1 259 ? 0.524 8.486 17.414 1.00 94.25 259 LEU A CA 1
ATOM 2005 C C . LEU A 1 259 ? -0.586 8.724 18.441 1.00 94.25 259 LEU A C 1
ATOM 2007 O O . LEU A 1 259 ? -1.757 8.607 18.101 1.00 94.25 259 LEU A O 1
ATOM 2011 N N . VAL A 1 260 ? -0.234 9.074 19.676 1.00 93.62 260 VAL A N 1
ATOM 2012 C CA . VAL A 1 260 ? -1.171 9.293 20.781 1.00 93.62 260 VAL A CA 1
ATOM 2013 C C . VAL A 1 260 ? -1.320 10.790 21.025 1.00 93.62 260 VAL A C 1
ATOM 2015 O O . VAL A 1 260 ? -0.314 11.507 21.135 1.00 93.62 260 VAL A O 1
ATOM 2018 N N . LEU A 1 261 ? -2.565 11.266 21.115 1.00 90.62 261 LEU A N 1
ATOM 2019 C CA . LEU A 1 261 ? -2.844 12.664 21.437 1.00 90.62 261 LEU A CA 1
ATOM 2020 C C . LEU A 1 261 ? -2.238 13.031 22.802 1.00 90.62 261 LEU A C 1
ATOM 2022 O O . LEU A 1 261 ? -2.260 12.194 23.706 1.00 90.62 261 LEU A O 1
ATOM 2026 N N . PRO A 1 262 ? -1.689 14.252 22.969 1.00 86.25 262 PRO A N 1
ATOM 2027 C CA . PRO A 1 262 ? -0.966 14.646 24.181 1.00 86.25 262 PRO A CA 1
ATOM 2028 C C . PRO A 1 262 ? -1.701 14.319 25.485 1.00 86.25 262 PRO A C 1
ATOM 2030 O O . PRO A 1 262 ? -1.104 13.707 26.371 1.00 86.25 262 PRO A O 1
ATOM 2033 N N . ASP A 1 263 ? -3.000 14.616 25.542 1.00 84.38 263 ASP A N 1
ATOM 2034 C CA . ASP A 1 263 ? -3.845 14.441 26.730 1.00 84.38 263 ASP A CA 1
ATOM 2035 C C . ASP A 1 263 ? -4.065 12.970 27.121 1.00 84.38 263 ASP A C 1
ATOM 2037 O O . ASP A 1 263 ? -4.467 12.674 28.241 1.00 84.38 263 ASP A O 1
ATOM 2041 N N . SER A 1 264 ? -3.781 12.028 26.217 1.00 82.75 264 SER A N 1
ATOM 2042 C CA . SER A 1 264 ? -3.987 10.590 26.427 1.00 82.75 264 SER A CA 1
ATOM 2043 C C . SER A 1 264 ? -2.691 9.808 26.664 1.00 82.75 264 SER A C 1
ATOM 2045 O O . SER A 1 264 ? -2.728 8.589 26.796 1.00 82.75 264 SER A O 1
ATOM 2047 N N . ARG A 1 265 ? -1.516 10.453 26.684 1.00 78.44 265 ARG A N 1
ATOM 2048 C CA . ARG A 1 265 ? -0.222 9.735 26.717 1.00 78.44 265 ARG A CA 1
ATOM 2049 C C . ARG A 1 265 ? 0.075 9.034 28.041 1.00 78.44 265 ARG A C 1
ATOM 2051 O O . ARG A 1 265 ? 0.715 7.983 28.038 1.00 78.44 265 ARG A O 1
ATOM 2058 N N . THR A 1 266 ? -0.341 9.616 29.159 1.00 75.44 266 THR A N 1
ATOM 2059 C CA . THR A 1 266 ? -0.016 9.126 30.509 1.00 75.44 266 THR A CA 1
ATOM 2060 C C . THR A 1 266 ? -0.952 8.023 30.995 1.00 75.44 266 THR A C 1
ATOM 2062 O O . THR A 1 266 ? -0.572 7.284 31.897 1.00 75.44 266 THR A O 1
ATOM 2065 N N . SER A 1 267 ? -2.128 7.870 30.384 1.00 78.69 267 SER A N 1
ATOM 2066 C CA . SER A 1 267 ? -3.155 6.908 30.801 1.00 78.69 267 SER A CA 1
ATOM 2067 C C . SER A 1 267 ? -3.064 5.543 30.115 1.00 78.69 267 SER A C 1
ATOM 2069 O O . SER A 1 267 ? -3.612 4.579 30.621 1.00 78.69 267 SER A O 1
ATOM 2071 N N . LEU A 1 268 ? -2.325 5.405 29.010 1.00 81.94 268 LEU A N 1
ATOM 2072 C CA . LEU A 1 268 ? -2.319 4.158 28.236 1.00 81.94 268 LEU A CA 1
ATOM 2073 C C . LEU A 1 268 ? -1.801 2.941 29.022 1.00 81.94 268 LEU A C 1
ATOM 2075 O O . LEU A 1 268 ? -0.608 2.859 29.358 1.00 81.94 268 LEU A O 1
ATOM 2079 N N . SER A 1 269 ? -2.667 1.938 29.174 1.00 88.25 269 SER A N 1
ATOM 2080 C CA . SER A 1 269 ? -2.285 0.591 29.610 1.00 88.25 269 SER A CA 1
ATOM 2081 C C . SER A 1 269 ? -1.232 -0.050 28.687 1.00 88.25 269 SER A C 1
ATOM 2083 O O . SER A 1 269 ? -1.111 0.285 27.503 1.00 88.25 269 SER A O 1
ATOM 2085 N N . SER A 1 270 ? -0.452 -1.003 29.215 1.00 90.25 270 SER A N 1
ATOM 2086 C CA . SER A 1 270 ? 0.577 -1.730 28.447 1.00 90.25 270 SER A CA 1
ATOM 2087 C C . SER A 1 270 ? -0.010 -2.432 27.220 1.00 90.25 270 SER A C 1
ATOM 2089 O O . SER A 1 270 ? 0.502 -2.266 26.116 1.00 90.25 270 SER A O 1
ATOM 2091 N N . ARG A 1 271 ? -1.153 -3.108 27.384 1.00 90.00 271 ARG A N 1
ATOM 2092 C CA . ARG A 1 271 ? -1.865 -3.780 26.290 1.00 90.00 271 ARG A CA 1
ATOM 2093 C C . ARG A 1 271 ? -2.220 -2.824 25.152 1.00 90.00 271 ARG A C 1
ATOM 2095 O O . ARG A 1 271 ? -2.037 -3.163 23.986 1.00 90.00 271 ARG A O 1
ATOM 2102 N N . VAL A 1 272 ? -2.738 -1.636 25.468 1.00 90.25 272 VAL A N 1
ATOM 2103 C CA . VAL A 1 272 ? -3.082 -0.647 24.437 1.00 90.25 272 VAL A CA 1
ATOM 2104 C C . VAL A 1 272 ? -1.817 -0.148 23.736 1.00 90.25 272 VAL A C 1
ATOM 2106 O O . VAL A 1 272 ? -1.812 -0.046 22.511 1.00 90.25 272 VAL A O 1
ATOM 2109 N N . LYS A 1 273 ? -0.721 0.097 24.467 1.00 92.38 273 LYS A N 1
ATOM 2110 C CA . LYS A 1 273 ? 0.570 0.474 23.861 1.00 92.38 273 LYS A CA 1
ATOM 2111 C C . LYS A 1 273 ? 1.071 -0.584 22.878 1.00 92.38 273 LYS A C 1
ATOM 2113 O O . LYS A 1 273 ? 1.482 -0.220 21.776 1.00 92.38 273 LYS A O 1
ATOM 2118 N N . ASP A 1 274 ? 0.973 -1.863 23.232 1.00 94.00 274 ASP A N 1
ATOM 2119 C CA . ASP A 1 274 ? 1.370 -2.975 22.362 1.00 94.00 274 ASP A CA 1
ATOM 2120 C C . ASP A 1 274 ? 0.504 -3.036 21.097 1.00 94.00 274 ASP A C 1
ATOM 2122 O O . ASP A 1 274 ? 1.020 -3.158 19.983 1.00 94.00 274 ASP A O 1
ATOM 2126 N N . LEU A 1 275 ? -0.812 -2.848 21.228 1.00 94.81 275 LEU A N 1
ATOM 2127 C CA . LEU A 1 275 ? -1.715 -2.783 20.077 1.00 94.81 275 LEU A CA 1
ATOM 2128 C C . LEU A 1 275 ? -1.398 -1.594 19.161 1.00 94.81 275 LEU A C 1
ATOM 2130 O O . LEU A 1 275 ? -1.355 -1.755 17.939 1.00 94.81 275 LEU A O 1
ATOM 2134 N N . ILE A 1 276 ? -1.118 -0.410 19.715 1.00 95.50 276 ILE A N 1
ATOM 2135 C CA . ILE A 1 276 ? -0.715 0.766 18.925 1.00 95.50 276 ILE A CA 1
ATOM 2136 C C . ILE A 1 276 ? 0.611 0.498 18.210 1.00 95.50 276 ILE A C 1
ATOM 2138 O O . ILE A 1 276 ? 0.760 0.830 17.033 1.00 95.50 276 ILE A O 1
ATOM 2142 N N . GLN A 1 277 ? 1.560 -0.139 18.893 1.00 96.00 277 GLN A N 1
ATOM 2143 C CA . GLN A 1 277 ? 2.852 -0.521 18.336 1.00 96.00 277 GLN A CA 1
ATOM 2144 C C . GLN A 1 277 ? 2.703 -1.468 17.133 1.00 96.00 277 GLN A C 1
ATOM 2146 O O . GLN A 1 277 ? 3.426 -1.316 16.143 1.00 96.00 277 GLN A O 1
ATOM 2151 N N . VAL A 1 278 ? 1.745 -2.397 17.177 1.00 96.12 278 VAL A N 1
ATOM 2152 C CA . VAL A 1 278 ? 1.389 -3.253 16.034 1.00 96.12 278 VAL A CA 1
ATOM 2153 C C . VAL A 1 278 ? 0.725 -2.429 14.927 1.00 96.12 278 VAL A C 1
ATOM 2155 O O . VAL A 1 278 ? 1.179 -2.450 13.777 1.00 96.12 278 VAL A O 1
ATOM 2158 N N . CYS A 1 279 ? -0.294 -1.635 15.265 1.00 96.62 279 CYS A N 1
ATOM 2159 C CA . CYS A 1 279 ? -1.062 -0.843 14.301 1.00 96.62 279 CYS A CA 1
ATOM 2160 C C . CYS A 1 279 ? -0.236 0.241 13.602 1.00 96.62 279 CYS A C 1
ATOM 2162 O O . CYS A 1 279 ? -0.532 0.594 12.464 1.00 96.62 279 CYS A O 1
ATOM 2164 N N . ARG A 1 280 ? 0.865 0.695 14.209 1.00 95.88 280 ARG A N 1
ATOM 2165 C CA . ARG A 1 280 ? 1.859 1.587 13.594 1.00 95.88 280 ARG A CA 1
ATOM 2166 C C . ARG A 1 280 ? 2.345 1.113 12.221 1.00 95.88 280 ARG A C 1
ATOM 2168 O O . ARG A 1 280 ? 2.772 1.914 11.385 1.00 95.88 280 ARG A O 1
ATOM 2175 N N . THR A 1 281 ? 2.306 -0.194 11.978 1.00 94.94 281 THR A N 1
ATOM 2176 C CA . THR A 1 281 ? 2.740 -0.806 10.716 1.00 94.94 281 THR A CA 1
ATOM 2177 C C . THR A 1 281 ? 1.664 -0.809 9.620 1.00 94.94 281 THR A C 1
ATOM 2179 O O . THR A 1 281 ? 1.975 -1.151 8.466 1.00 94.94 281 THR A O 1
ATOM 2182 N N . ALA A 1 282 ? 0.440 -0.368 9.941 1.00 96.44 282 ALA A N 1
ATOM 2183 C CA . ALA A 1 282 ? -0.655 -0.212 8.994 1.00 96.44 282 ALA A CA 1
ATOM 2184 C C . ALA A 1 282 ? -0.232 0.674 7.802 1.00 96.44 282 ALA A C 1
ATOM 2186 O O . ALA A 1 282 ? 0.615 1.579 7.928 1.00 96.44 282 ALA A O 1
ATOM 2187 N N . PRO A 1 283 ? -0.742 0.385 6.594 1.00 95.94 283 PRO A N 1
ATOM 2188 C CA . PRO A 1 283 ? -0.407 1.166 5.416 1.00 95.94 283 PRO A CA 1
ATOM 2189 C C . PRO A 1 283 ? -1.030 2.564 5.486 1.00 95.94 283 PRO A C 1
ATOM 2191 O O . PRO A 1 283 ? -2.139 2.763 5.964 1.00 95.94 283 PRO A O 1
ATOM 2194 N N . SER A 1 284 ? -0.301 3.545 4.964 1.00 94.81 284 SER A N 1
ATOM 2195 C CA . SER A 1 284 ? -0.802 4.896 4.716 1.00 94.81 284 SER A CA 1
ATOM 2196 C C . SER A 1 284 ? -0.105 5.468 3.485 1.00 94.81 284 SER A C 1
ATOM 2198 O O . SER A 1 284 ? 1.014 5.060 3.145 1.00 94.81 284 SER A O 1
ATOM 2200 N N . SER A 1 285 ? -0.771 6.397 2.798 1.00 91.44 285 SER A N 1
ATOM 2201 C CA . SER A 1 285 ? -0.221 7.045 1.604 1.00 91.44 285 SER A CA 1
ATOM 2202 C C . SER A 1 285 ? 1.112 7.712 1.925 1.00 91.44 285 SER A C 1
ATOM 2204 O O . SER A 1 285 ? 1.209 8.444 2.907 1.00 91.44 285 SER A O 1
ATOM 2206 N N . TYR A 1 286 ? 2.148 7.408 1.138 1.00 88.94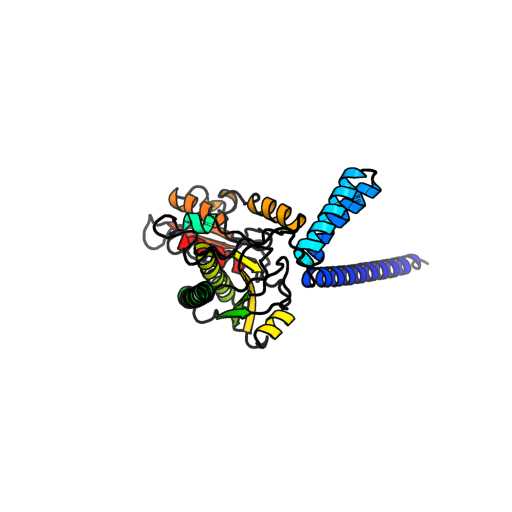 286 TYR A N 1
ATOM 2207 C CA . TYR A 1 286 ? 3.518 7.898 1.346 1.00 88.94 286 TYR A CA 1
ATOM 2208 C C . TYR A 1 286 ? 4.044 7.739 2.786 1.00 88.94 286 TYR A C 1
ATOM 2210 O O . TYR A 1 286 ? 4.899 8.506 3.215 1.00 88.94 286 TYR A O 1
ATOM 2218 N N . ASN A 1 287 ? 3.537 6.750 3.537 1.00 93.00 287 ASN A N 1
ATOM 2219 C CA . ASN A 1 287 ? 3.863 6.547 4.950 1.00 93.00 287 ASN A CA 1
ATOM 2220 C C . ASN A 1 287 ? 3.552 7.768 5.855 1.00 93.00 287 ASN A C 1
ATOM 2222 O O . ASN A 1 287 ? 4.204 7.975 6.879 1.00 93.00 287 ASN A O 1
ATOM 2226 N N . ALA A 1 288 ? 2.541 8.568 5.497 1.00 92.75 288 ALA A N 1
ATOM 2227 C CA . ALA A 1 288 ? 2.164 9.785 6.220 1.00 92.75 288 ALA A CA 1
ATOM 2228 C C . ALA A 1 288 ? 1.675 9.542 7.660 1.00 92.75 288 ALA A C 1
ATOM 2230 O O . ALA A 1 288 ? 1.690 10.476 8.457 1.00 92.75 288 ALA A O 1
ATOM 2231 N N . GLN A 1 289 ? 1.235 8.316 7.983 1.00 95.25 289 GLN A N 1
ATOM 2232 C CA . GLN A 1 289 ? 0.772 7.889 9.314 1.00 95.25 289 GLN A CA 1
ATOM 2233 C C . GLN A 1 289 ? -0.178 8.914 9.973 1.00 95.25 289 GLN A C 1
ATOM 2235 O O . GLN A 1 289 ? 0.127 9.453 11.043 1.00 95.25 289 GLN A O 1
ATOM 2240 N N . PRO A 1 290 ? -1.317 9.234 9.324 1.00 95.44 290 PRO A N 1
ATOM 2241 C CA . PRO A 1 290 ? -2.189 10.318 9.763 1.00 95.44 290 PRO A CA 1
ATOM 2242 C C . PRO A 1 290 ? -3.084 9.952 10.950 1.00 95.44 290 PRO A C 1
ATOM 2244 O O . PRO A 1 290 ? -3.681 10.844 11.540 1.00 95.44 290 PRO A O 1
ATOM 2247 N N . THR A 1 291 ? -3.199 8.672 11.299 1.00 96.00 291 THR A N 1
ATOM 2248 C CA . THR A 1 291 ? -4.059 8.213 12.391 1.00 96.00 291 THR A CA 1
ATOM 2249 C C . THR A 1 291 ? -3.512 8.644 13.746 1.00 96.00 291 THR A C 1
ATOM 2251 O O . THR A 1 291 ? -2.302 8.606 13.984 1.00 96.00 291 THR A O 1
ATOM 2254 N N . ARG A 1 292 ? -4.406 9.062 14.637 1.00 95.44 292 ARG A N 1
ATOM 2255 C CA . ARG A 1 292 ? -4.132 9.403 16.028 1.00 95.44 292 ARG A CA 1
ATOM 2256 C C . ARG A 1 292 ? -5.053 8.617 16.949 1.00 95.44 292 ARG A C 1
ATOM 2258 O O . ARG A 1 292 ? -6.174 8.280 16.576 1.00 95.44 292 ARG A O 1
ATOM 2265 N N . VAL A 1 293 ? -4.543 8.322 18.135 1.00 93.88 293 VAL A N 1
ATOM 2266 C CA . VAL A 1 293 ? -5.231 7.587 19.192 1.00 93.88 293 VAL A CA 1
ATOM 2267 C C . VAL A 1 293 ? -5.480 8.533 20.354 1.00 93.88 293 VAL A C 1
ATOM 2269 O O . VAL A 1 293 ? -4.556 9.206 20.816 1.00 93.88 293 VAL A O 1
ATOM 2272 N N . ALA A 1 294 ? -6.714 8.562 20.827 1.00 90.62 294 ALA A N 1
ATOM 2273 C CA . ALA A 1 294 ? -7.109 9.216 22.058 1.00 90.62 294 ALA A CA 1
ATOM 2274 C C . ALA A 1 294 ? -7.743 8.186 22.994 1.00 90.62 294 ALA A C 1
ATOM 2276 O O . ALA A 1 294 ? -8.281 7.170 22.551 1.00 90.62 294 ALA A O 1
ATOM 2277 N N . LEU A 1 295 ? -7.663 8.450 24.291 1.00 86.12 295 LEU A N 1
ATOM 2278 C CA . LEU A 1 295 ? -8.396 7.709 25.305 1.00 86.12 295 LEU A CA 1
ATOM 2279 C C . LEU A 1 295 ? -9.524 8.579 25.833 1.00 86.12 295 LEU A C 1
ATOM 2281 O O . LEU A 1 295 ? -9.314 9.746 26.170 1.00 86.12 295 LEU A O 1
ATOM 2285 N N . ARG A 1 296 ? -10.704 7.982 25.941 1.00 83.38 296 ARG A N 1
ATOM 2286 C CA . ARG A 1 296 ? -11.871 8.571 26.578 1.00 83.38 296 ARG A CA 1
ATOM 2287 C C . ARG A 1 296 ? -12.249 7.713 27.778 1.00 83.38 296 ARG A C 1
ATOM 2289 O O . ARG A 1 296 ? -12.152 6.490 27.730 1.00 83.38 296 ARG A O 1
ATOM 2296 N N . LYS A 1 297 ? -12.668 8.349 28.872 1.00 73.44 297 LYS A N 1
ATOM 2297 C CA . LYS A 1 297 ? -13.286 7.613 29.979 1.00 73.44 297 LYS A CA 1
ATOM 2298 C C . LYS A 1 297 ? -14.644 7.102 29.512 1.00 73.44 297 LYS A C 1
ATOM 2300 O O . LYS A 1 297 ? -15.450 7.896 29.026 1.00 73.44 297 LYS A O 1
ATOM 2305 N N . SER A 1 298 ? -14.875 5.803 29.651 1.00 70.50 298 SER A N 1
ATOM 2306 C CA . SER A 1 298 ? -16.171 5.198 29.368 1.00 70.50 298 SER A CA 1
ATOM 2307 C C . SER A 1 298 ? -17.253 5.817 30.247 1.00 70.50 298 SER A C 1
ATOM 2309 O O . SER A 1 298 ? -17.045 6.103 31.425 1.00 70.50 298 SER A O 1
ATOM 2311 N N . THR A 1 299 ? -18.433 6.002 29.667 1.00 67.00 299 THR A N 1
ATOM 2312 C CA . THR A 1 299 ? -19.633 6.450 30.388 1.00 67.00 299 THR A CA 1
ATOM 2313 C C . THR A 1 299 ? -20.373 5.297 31.074 1.00 67.00 299 THR A C 1
ATOM 2315 O O . THR A 1 299 ? -21.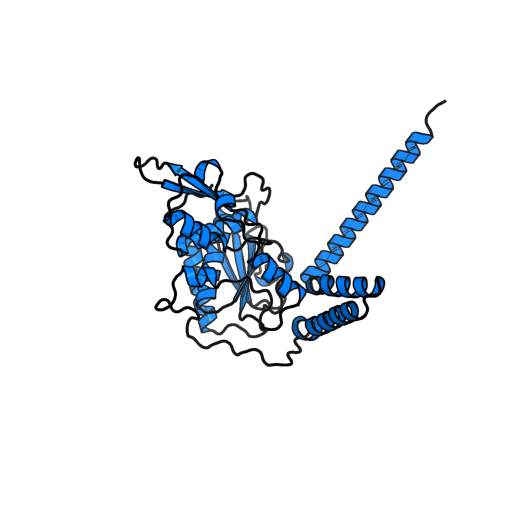277 5.543 31.865 1.00 67.00 299 THR A O 1
ATOM 2318 N N . LEU A 1 300 ? -19.985 4.044 30.799 1.00 63.31 300 LEU A N 1
ATOM 2319 C CA . LEU A 1 300 ? -20.665 2.823 31.252 1.00 63.31 300 LEU A CA 1
ATOM 2320 C C . LEU A 1 300 ? -20.034 2.181 32.505 1.00 63.31 300 LEU A C 1
ATOM 2322 O O . LEU A 1 300 ? -20.506 1.143 32.962 1.00 63.31 300 LEU A O 1
ATOM 2326 N N . GLY A 1 301 ? -18.986 2.783 33.073 1.00 57.00 301 GLY A N 1
ATOM 2327 C CA . GLY A 1 301 ? -18.351 2.342 34.319 1.00 57.00 301 GLY A CA 1
ATOM 2328 C C . GLY A 1 301 ? -17.009 3.038 34.549 1.00 57.00 301 GLY A C 1
ATOM 2329 O O . GLY A 1 301 ? -16.258 3.242 33.594 1.00 57.00 301 GLY A O 1
ATOM 2330 N N . GLU A 1 302 ? -16.711 3.390 35.805 1.00 57.56 302 GLU A N 1
ATOM 2331 C CA . GLU A 1 302 ? -15.633 4.325 36.184 1.00 57.56 302 GLU A CA 1
ATOM 2332 C C . GLU A 1 302 ? -14.203 3.887 35.790 1.00 57.56 302 GLU A C 1
ATOM 2334 O O . GLU A 1 302 ? -13.325 4.743 35.709 1.00 57.56 302 GLU A O 1
ATOM 2339 N N . ASP A 1 303 ? -13.989 2.614 35.428 1.00 62.75 303 ASP A N 1
ATOM 2340 C CA . ASP A 1 303 ? -12.661 2.038 35.144 1.00 62.75 303 ASP A CA 1
ATOM 2341 C C . ASP A 1 303 ? -12.464 1.496 33.713 1.00 62.75 303 ASP A C 1
ATOM 2343 O O . ASP A 1 303 ? -11.469 0.826 33.432 1.00 62.75 303 ASP A O 1
ATOM 2347 N N . THR A 1 304 ? -13.384 1.757 32.776 1.00 64.50 304 THR A N 1
ATOM 2348 C CA . THR A 1 304 ? -13.203 1.298 31.382 1.00 64.50 304 THR A CA 1
ATOM 2349 C C . THR A 1 304 ? -12.653 2.406 30.479 1.00 64.50 304 THR A C 1
ATOM 2351 O O . THR A 1 304 ? -13.232 3.483 30.353 1.00 64.50 304 THR A O 1
ATOM 2354 N N . GLU A 1 305 ? -11.503 2.152 29.850 1.00 72.81 305 GLU A N 1
ATOM 2355 C CA . GLU A 1 305 ? -10.912 3.043 28.846 1.00 72.81 305 GLU A CA 1
ATOM 2356 C C . GLU A 1 305 ? -11.526 2.761 27.472 1.00 72.81 305 GLU A C 1
ATOM 2358 O O . GLU A 1 305 ? -11.455 1.638 26.966 1.00 72.81 305 GLU A O 1
ATOM 2363 N N . GLU A 1 306 ? -12.096 3.783 26.842 1.00 84.31 306 GLU A N 1
ATOM 2364 C CA . GLU A 1 306 ? -12.549 3.721 25.458 1.00 84.31 306 GLU A CA 1
ATOM 2365 C C . GLU A 1 306 ? -11.461 4.284 24.540 1.00 84.31 306 GLU A C 1
ATOM 2367 O O . GLU A 1 306 ? -10.976 5.406 24.712 1.00 84.31 306 GLU A O 1
ATOM 2372 N N . VAL A 1 307 ? -11.046 3.479 23.562 1.00 88.06 307 VAL A N 1
ATOM 2373 C CA . VAL A 1 307 ? -10.049 3.887 22.572 1.00 88.06 307 VAL A CA 1
ATOM 2374 C C . VAL A 1 307 ? -10.764 4.578 21.420 1.00 88.06 307 VAL A C 1
ATOM 2376 O O . VAL A 1 307 ? -11.567 3.965 20.715 1.00 88.06 307 VAL A O 1
ATOM 2379 N N . VAL A 1 308 ? -10.417 5.841 21.203 1.00 90.25 308 VAL A N 1
ATOM 2380 C CA . VAL A 1 308 ? -10.932 6.661 20.111 1.00 90.25 308 VAL A CA 1
ATOM 2381 C C . VAL A 1 308 ? -9.844 6.808 19.055 1.00 90.25 308 VAL A C 1
ATOM 2383 O O . VAL A 1 308 ? -8.716 7.216 19.343 1.00 90.25 308 VAL A O 1
ATOM 2386 N N . LEU A 1 309 ? -10.169 6.474 17.811 1.00 91.12 309 LEU A N 1
ATOM 2387 C CA . LEU A 1 309 ? -9.287 6.634 16.664 1.00 91.12 309 LEU A CA 1
ATOM 2388 C C . LEU A 1 309 ? -9.763 7.803 15.811 1.00 91.12 309 LEU A C 1
ATOM 2390 O O . LEU A 1 309 ? -10.933 7.894 15.453 1.00 91.12 309 LEU A O 1
ATOM 2394 N N . THR A 1 310 ? -8.842 8.679 15.431 1.00 91.88 310 THR A N 1
ATOM 2395 C CA . THR A 1 310 ? -9.150 9.819 14.565 1.00 91.88 310 THR A CA 1
ATOM 2396 C C . THR A 1 310 ? -8.006 10.108 13.596 1.00 91.88 310 THR A C 1
ATOM 2398 O O . THR A 1 310 ? -6.946 9.482 13.641 1.00 91.88 310 THR A O 1
ATOM 2401 N N . THR A 1 311 ? -8.214 11.034 12.669 1.00 89.81 311 THR A N 1
ATOM 2402 C CA . THR A 1 311 ? -7.155 11.585 11.815 1.00 89.81 311 THR A CA 1
ATOM 2403 C C . THR A 1 311 ? -6.479 12.770 12.502 1.00 89.81 311 THR A C 1
ATOM 2405 O O . THR A 1 311 ? -7.056 13.396 13.385 1.00 89.81 311 THR A O 1
ATOM 2408 N N . ARG A 1 312 ? -5.263 13.130 12.078 1.00 86.75 312 ARG A N 1
ATOM 2409 C CA . ARG A 1 312 ? -4.624 14.388 12.494 1.00 86.75 312 ARG A CA 1
ATOM 2410 C C . ARG A 1 312 ? -5.574 15.583 12.305 1.00 86.75 312 ARG A C 1
ATOM 2412 O O . ARG A 1 312 ? -6.130 15.699 11.209 1.00 86.75 312 ARG A O 1
ATOM 2419 N N . PRO A 1 313 ? -5.699 16.484 13.297 1.00 74.25 313 PRO A N 1
ATOM 2420 C CA . PRO A 1 313 ? -6.546 17.672 13.189 1.00 74.25 313 PRO A CA 1
ATOM 2421 C C . PRO A 1 313 ? -6.189 18.567 11.997 1.00 74.25 313 PRO A C 1
ATOM 2423 O O . PRO A 1 313 ? -7.061 19.179 11.392 1.00 74.25 313 PRO A O 1
ATOM 2426 N N . GLU A 1 314 ? -4.909 18.619 11.625 1.00 80.19 314 GLU A N 1
ATOM 2427 C CA . GLU A 1 314 ? -4.405 19.496 10.564 1.00 80.19 314 GLU A CA 1
ATOM 2428 C C . GLU A 1 314 ? -4.582 18.903 9.158 1.00 80.19 314 GLU A C 1
ATOM 2430 O O . GLU A 1 314 ? -4.187 19.516 8.163 1.00 80.19 314 GLU A O 1
ATOM 2435 N N . SER A 1 315 ? -5.123 17.687 9.045 1.00 79.44 315 SER A N 1
ATOM 2436 C CA . SER A 1 315 ? -5.265 17.047 7.745 1.00 79.44 315 SER A CA 1
ATOM 2437 C C . SER A 1 315 ? -6.422 17.623 6.939 1.00 79.44 315 SER A C 1
ATOM 2439 O O . SER A 1 315 ? -7.571 17.640 7.368 1.00 79.44 315 SER A O 1
ATOM 2441 N N . THR A 1 316 ? -6.124 18.007 5.701 1.00 83.62 316 THR A N 1
ATOM 2442 C CA . THR A 1 316 ? -7.112 18.434 4.699 1.00 83.62 316 THR A CA 1
ATOM 2443 C C . THR A 1 316 ? -7.456 17.323 3.702 1.00 83.62 316 THR A C 1
ATOM 2445 O O . THR A 1 316 ? -8.219 17.527 2.754 1.00 83.62 316 THR A O 1
ATOM 2448 N N . SER A 1 317 ? -6.884 16.129 3.883 1.00 88.88 317 SER A N 1
ATOM 2449 C CA . SER A 1 317 ? -7.034 15.011 2.958 1.00 88.88 317 SER A CA 1
ATOM 2450 C C . SER A 1 317 ? -8.413 14.369 3.086 1.00 88.88 317 SER A C 1
ATOM 2452 O O . SER A 1 317 ? -8.716 13.698 4.070 1.00 88.88 317 SER A O 1
ATOM 2454 N N . ARG A 1 318 ? -9.238 14.516 2.044 1.00 88.50 318 ARG A N 1
ATOM 2455 C CA . ARG A 1 318 ? -10.568 13.886 1.983 1.00 88.50 318 ARG A CA 1
ATOM 2456 C C . ARG A 1 318 ? -10.532 12.366 1.815 1.00 88.50 318 ARG A C 1
ATOM 2458 O O . ARG A 1 318 ? -11.492 11.708 2.173 1.00 88.50 318 ARG A O 1
ATOM 2465 N N . TYR A 1 319 ? -9.456 11.800 1.267 1.00 90.75 319 TYR A N 1
ATOM 2466 C CA . TYR A 1 319 ? -9.431 10.377 0.898 1.00 90.75 319 TYR A CA 1
ATOM 2467 C C . TYR A 1 319 ? -8.292 9.604 1.554 1.00 90.75 319 TYR A C 1
ATOM 2469 O O . TYR A 1 319 ? -8.534 8.581 2.186 1.00 90.75 319 TYR A O 1
ATOM 2477 N N . TYR A 1 320 ? -7.046 10.081 1.454 1.00 92.62 320 TYR A N 1
ATOM 2478 C CA . TYR A 1 320 ? -5.901 9.300 1.936 1.00 92.62 320 TYR A CA 1
ATOM 2479 C C . TYR A 1 320 ? -5.938 9.048 3.444 1.00 92.62 320 TYR A C 1
ATOM 2481 O O . TYR A 1 320 ? -5.540 7.971 3.886 1.00 92.62 320 TYR A O 1
ATOM 2489 N N . ASP A 1 321 ? -6.411 10.020 4.219 1.00 94.50 321 ASP A N 1
ATOM 2490 C CA . ASP A 1 321 ? -6.365 9.947 5.675 1.00 94.50 321 ASP A CA 1
ATOM 2491 C C . ASP A 1 321 ? -7.515 9.099 6.227 1.00 94.50 321 ASP A C 1
ATOM 2493 O O . ASP A 1 321 ? -7.232 8.207 7.026 1.00 94.50 321 ASP A O 1
ATOM 2497 N N . PRO A 1 322 ? -8.767 9.250 5.747 1.00 95.25 322 PRO A N 1
ATOM 2498 C CA . PRO A 1 322 ? -9.845 8.318 6.072 1.00 95.25 322 PRO A CA 1
ATOM 2499 C C . PRO A 1 322 ? -9.560 6.866 5.655 1.00 95.25 322 PRO A C 1
ATOM 2501 O O . PRO A 1 322 ? -9.798 5.956 6.446 1.00 95.25 322 PRO A O 1
ATOM 2504 N N . VAL A 1 323 ? -8.974 6.622 4.472 1.00 96.06 323 VAL A N 1
ATOM 2505 C CA . VAL A 1 323 ? -8.565 5.260 4.063 1.00 96.06 323 VAL A CA 1
ATOM 2506 C C . VAL A 1 323 ? -7.510 4.695 5.018 1.00 96.06 323 VAL A C 1
ATOM 2508 O O . VAL A 1 323 ? -7.607 3.543 5.438 1.00 96.06 323 VAL A O 1
ATOM 2511 N N . ALA A 1 324 ? -6.507 5.497 5.389 1.00 96.31 324 ALA A N 1
ATOM 2512 C CA . ALA A 1 324 ? -5.477 5.078 6.339 1.00 96.31 324 ALA A CA 1
ATOM 2513 C C . ALA A 1 324 ? -6.052 4.819 7.742 1.00 96.31 324 ALA A C 1
ATOM 2515 O O . ALA A 1 324 ? -5.641 3.862 8.397 1.00 96.31 324 ALA A O 1
ATOM 2516 N N . LEU A 1 325 ? -7.021 5.627 8.184 1.00 96.94 325 LEU A N 1
ATOM 2517 C CA . LEU A 1 325 ? -7.756 5.416 9.429 1.00 96.94 325 LEU A CA 1
ATOM 2518 C C . LEU A 1 325 ? -8.512 4.084 9.399 1.00 96.94 325 LEU A C 1
ATOM 2520 O O . LEU A 1 325 ? -8.356 3.288 10.320 1.00 96.94 325 LEU A O 1
ATOM 2524 N N . GLY A 1 326 ? -9.225 3.787 8.311 1.00 97.12 326 GLY A N 1
ATOM 2525 C CA . GLY A 1 326 ? -9.865 2.488 8.097 1.00 97.12 326 GLY A CA 1
ATOM 2526 C C . GLY A 1 326 ? -8.883 1.318 8.166 1.00 97.12 326 GLY A C 1
ATOM 2527 O O . GLY A 1 326 ? -9.101 0.355 8.903 1.00 97.12 326 GLY A O 1
ATOM 2528 N N . ALA A 1 327 ? -7.747 1.426 7.473 1.00 97.75 327 ALA A N 1
ATOM 2529 C CA . ALA A 1 327 ? -6.702 0.407 7.527 1.00 97.75 327 ALA A CA 1
ATOM 2530 C C . ALA A 1 327 ? -6.156 0.206 8.955 1.00 97.75 327 ALA A C 1
ATOM 2532 O O . ALA A 1 327 ? -5.842 -0.916 9.366 1.00 97.75 327 ALA A O 1
ATOM 2533 N N . TRP A 1 328 ? -6.069 1.278 9.742 1.00 97.38 328 TRP A N 1
ATOM 2534 C CA . TRP A 1 328 ? -5.686 1.208 11.149 1.00 97.38 328 TRP A CA 1
ATOM 2535 C C . TRP A 1 328 ? -6.721 0.461 11.993 1.00 97.38 328 TRP A C 1
ATOM 2537 O O . TRP A 1 328 ? -6.346 -0.420 12.762 1.00 97.38 328 TRP A O 1
ATOM 2547 N N . VAL A 1 329 ? -8.013 0.755 11.809 1.00 97.25 329 VAL A N 1
ATOM 2548 C CA . VAL A 1 329 ? -9.128 0.090 12.506 1.00 97.25 329 VAL A CA 1
ATOM 2549 C C . VAL A 1 329 ? -9.135 -1.414 12.208 1.00 97.25 329 VAL A C 1
ATOM 2551 O O . VAL A 1 329 ? -9.224 -2.228 13.130 1.00 97.25 329 VAL A O 1
ATOM 2554 N N . ALA A 1 330 ? -8.975 -1.802 10.940 1.00 97.31 330 ALA A N 1
ATOM 2555 C CA . ALA A 1 330 ? -8.892 -3.212 10.562 1.00 97.31 330 ALA A CA 1
ATOM 2556 C C . ALA A 1 330 ? -7.679 -3.904 11.196 1.00 97.31 330 ALA A C 1
ATOM 2558 O O . ALA A 1 330 ? -7.804 -5.002 11.734 1.00 97.31 330 ALA A O 1
ATOM 2559 N N . THR A 1 331 ? -6.519 -3.242 11.196 1.00 97.88 331 THR A N 1
ATOM 2560 C CA . THR A 1 331 ? -5.296 -3.769 11.824 1.00 97.88 331 THR A CA 1
ATOM 2561 C C . THR A 1 331 ? -5.464 -3.926 13.341 1.00 97.88 331 THR A C 1
ATOM 2563 O O . THR A 1 331 ? -5.051 -4.942 13.896 1.00 97.88 331 THR A O 1
ATOM 2566 N N . TRP A 1 332 ? -6.124 -2.970 14.000 1.00 96.62 332 TRP A N 1
ATOM 2567 C CA . TRP A 1 332 ? -6.440 -3.011 15.430 1.00 96.62 332 TRP A CA 1
ATOM 2568 C C . TRP A 1 332 ? -7.312 -4.209 15.791 1.00 96.62 332 TRP A C 1
ATOM 2570 O O . TRP A 1 332 ? -6.960 -4.982 16.683 1.00 96.62 332 TRP A O 1
ATOM 2580 N N . LYS A 1 333 ? -8.423 -4.402 15.069 1.00 96.38 333 LYS A N 1
ATOM 2581 C CA . LYS A 1 333 ? -9.305 -5.559 15.270 1.00 96.38 333 LYS A CA 1
ATOM 2582 C C . LYS A 1 333 ? -8.560 -6.870 15.059 1.00 96.38 333 LYS A C 1
ATOM 2584 O O . LYS A 1 333 ? -8.689 -7.783 15.869 1.00 96.38 333 LYS A O 1
ATOM 2589 N N . TRP A 1 334 ? -7.738 -6.949 14.017 1.00 94.88 334 TRP A N 1
ATOM 2590 C CA . TRP A 1 334 ? -6.982 -8.161 13.718 1.00 94.88 334 TRP A CA 1
ATOM 2591 C C . TRP A 1 334 ? -5.949 -8.504 14.790 1.00 94.88 334 TRP A C 1
ATOM 2593 O O . TRP A 1 334 ? -5.753 -9.672 15.108 1.00 94.88 334 TRP A O 1
ATOM 2603 N N . ALA A 1 335 ? -5.326 -7.492 15.392 1.00 95.62 335 ALA A N 1
ATOM 2604 C CA . ALA A 1 335 ? -4.391 -7.665 16.497 1.00 95.62 335 ALA A CA 1
ATOM 2605 C C . ALA A 1 335 ? -5.068 -8.083 17.824 1.00 95.62 335 ALA A C 1
ATOM 2607 O O . ALA A 1 335 ? -4.384 -8.209 18.836 1.00 95.62 335 ALA A O 1
ATOM 2608 N N . GLY A 1 336 ? -6.391 -8.295 17.848 1.00 94.38 336 GLY A N 1
ATOM 2609 C CA . GLY A 1 336 ? -7.146 -8.632 19.062 1.00 94.38 336 GLY A CA 1
ATOM 2610 C C . GLY A 1 336 ? -7.548 -7.409 19.891 1.00 94.38 336 GLY A C 1
ATOM 2611 O O . GLY A 1 336 ? -7.810 -7.516 21.096 1.00 94.38 336 GLY A O 1
ATOM 2612 N N . GLY A 1 337 ? -7.565 -6.232 19.264 1.00 90.94 337 GLY A N 1
ATOM 2613 C CA . GLY A 1 337 ? -8.103 -5.014 19.845 1.00 90.94 337 GLY A CA 1
ATOM 2614 C C . GLY A 1 337 ? -9.632 -5.050 19.954 1.00 90.94 337 GLY A C 1
ATOM 2615 O O . GLY A 1 337 ? -10.324 -5.657 19.134 1.00 90.94 337 GLY A O 1
ATOM 2616 N N . GLY A 1 338 ? -10.162 -4.388 20.986 1.00 89.00 338 GLY A N 1
ATOM 2617 C CA . GLY A 1 338 ? -11.598 -4.318 21.275 1.00 89.00 338 GLY A CA 1
ATOM 2618 C C . GLY A 1 338 ? -12.394 -3.449 20.294 1.00 89.00 338 GLY A C 1
ATOM 2619 O O . GLY A 1 338 ? -11.984 -3.196 19.158 1.00 89.00 338 GLY A O 1
ATOM 2620 N N . GLN A 1 339 ? -13.587 -3.014 20.698 1.00 87.50 339 GLN A N 1
ATOM 2621 C CA . GLN A 1 339 ? -14.288 -1.938 19.991 1.00 87.50 339 GLN A CA 1
ATOM 2622 C C . GLN A 1 339 ? -13.517 -0.618 20.120 1.00 87.50 339 GLN A C 1
ATOM 2624 O O . GLN A 1 339 ? -12.778 -0.418 21.081 1.00 87.50 339 GLN A O 1
ATOM 2629 N N . VAL A 1 340 ? -13.641 0.222 19.094 1.00 90.19 340 VAL A N 1
ATOM 2630 C CA . VAL A 1 340 ? -13.029 1.550 19.022 1.00 90.19 340 VAL A CA 1
ATOM 2631 C C . VAL A 1 340 ? -14.060 2.517 18.472 1.00 90.19 340 VAL A C 1
ATOM 2633 O O . VAL A 1 340 ? -14.771 2.177 17.522 1.00 90.19 340 VAL A O 1
ATOM 2636 N N . GLU A 1 341 ? -14.126 3.707 19.052 1.00 90.19 341 GLU A N 1
ATOM 2637 C CA . GLU A 1 341 ? -14.861 4.827 18.472 1.00 90.19 341 GLU A CA 1
ATOM 2638 C C . GLU A 1 341 ? -14.009 5.416 17.339 1.00 90.19 341 GLU A C 1
ATOM 2640 O O . GLU A 1 341 ? -12.786 5.527 17.465 1.00 90.19 341 GLU A O 1
ATOM 2645 N N . VAL A 1 342 ? -14.628 5.770 16.212 1.00 89.69 342 VAL A N 1
ATOM 2646 C CA . VAL A 1 342 ? -13.927 6.391 15.081 1.00 89.69 342 VAL A CA 1
ATOM 2647 C C . VAL A 1 342 ? -14.512 7.773 14.835 1.00 89.69 342 VAL A C 1
ATOM 2649 O O . VAL A 1 342 ? -15.678 7.882 14.460 1.00 89.69 342 VAL A O 1
ATOM 2652 N N . VAL A 1 343 ? -13.689 8.808 15.033 1.00 85.56 343 VAL A N 1
ATOM 2653 C CA . VAL A 1 343 ? -14.091 10.225 14.960 1.00 85.56 343 VAL A CA 1
ATOM 2654 C C . VAL A 1 343 ? -13.526 10.909 13.726 1.00 85.56 343 VAL A C 1
ATOM 2656 O O . VAL A 1 343 ? -12.308 10.814 13.417 1.00 85.56 343 VAL A O 1
#

Solvent-accessible surface area (backbone atoms only — not comparable to full-atom values): 18596 Å² total; per-residue (Å²): 144,84,83,71,69,65,63,58,52,56,54,51,54,55,49,53,52,49,52,51,54,53,49,51,54,47,51,51,51,52,49,50,53,30,36,54,68,58,50,47,62,49,47,62,40,43,52,52,10,52,50,28,45,76,73,68,40,50,68,65,9,53,50,29,41,51,51,39,52,50,34,42,42,31,57,74,68,61,53,63,95,61,83,76,79,75,81,80,78,92,60,50,69,46,43,76,93,82,36,55,57,58,53,37,55,70,65,53,58,76,46,44,24,27,39,90,56,81,72,54,70,71,58,47,55,50,49,51,51,33,40,52,52,17,34,71,73,36,14,83,90,47,36,4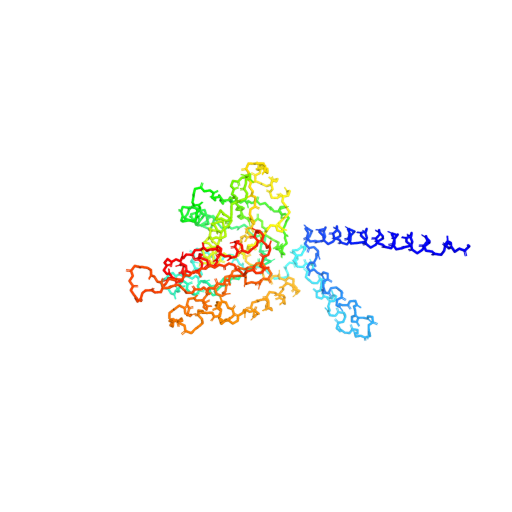5,72,44,82,42,83,39,69,78,50,33,39,50,83,52,40,52,49,38,32,34,37,40,34,31,34,66,32,78,78,88,51,66,66,58,41,19,23,41,20,16,21,53,41,41,30,49,48,56,36,32,26,52,57,36,32,30,26,82,31,51,70,73,39,42,63,66,43,50,30,70,70,71,73,58,57,68,76,63,36,37,75,58,32,37,28,41,42,34,42,68,35,90,59,53,46,66,53,56,48,52,51,51,55,48,52,68,68,62,56,79,58,66,73,78,34,31,41,78,94,32,60,87,73,63,50,70,70,57,50,53,49,49,58,56,30,65,64,44,67,36,64,94,58,63,64,44,45,31,36,39,65,40,81,38,91,90,44,100,86,46,79,38,45,34,38,29,57,47,89,87,64,84,57,82,54,57,39,35,25,25,37,12,18,31,52,35,43,32,46,59,63,70,44,77,84,64,51,79,100

Foldseek 3Di:
DDDPPVVVVVVVVVVVVVVVVVVVVVVVVVCLVCFQLLNNLLVVLQVQLVVCVVVPVPVSNVVSVVLSVVLCVCFVVPNDPDDWDPQDPDDFPAPVVHHALLRLLVQAAAFAEFALDDDDPVLVVLLVVLLVVLCVVQQPVFKHWDKFQQQSFGAPPHTNFRIKIWIKGFADDADLSNLLSSLQSVLSSRSSCSRRQKHKHKGAPRTPVVSVCVGVVDDRRTIDGGIMMGIHHHGPSDRPSRVVLRVVLQVPFDQLQVQEDPVANVPDDPVNSVLSVSLSSFDFVSSPSQKHWYWDQDPPDRPDIAIEIEGHPPDPDSRRRSSSSSSSLNSSVSNVHDDHHYD

Secondary structure (DSSP, 8-state):
---SHHHHHHHHHHHHHHHHHHHHHHHHHHHHHHHHTTGGGTHHHHHHHHHHHHTT-HHHHHHHHHHHHHHIIIIIS---SSPPPPPPPSS-SS-TTT--HHHHHHH--B--BB-SSPPPHHHHHHHHHHHHHHHHHH-TTT-EEEEEE-TT---SS-BS--EEEEEEEESSS--HHHHHHHHHHHHHHHHHHHHTT-EEEEE-TTS-HHHHHHHHT--TTTEEEEEEEEEEPBPS---HHHHHHHHHHHH-PPPHHHHB-GGGTTT--HHHHHHHHHHTTS--GGG---EEEEEEE-SS-TTPEEEEEEE-TT---SSHHHHHHHHHHHHHHHTT----EE-

Radius of gyration: 23.32 Å; Cα contacts (8 Å, |Δi|>4): 573; chains: 1; bounding box: 57×89×57 Å

Organism: NCBI:txid1169474

Nearest PDB structures (foldseek):
  3m5k-assembly1_B  TM=7.909E-01  e=1.003E-05  Parabacteroides distasonis ATCC 8503
  7dp2-assembly1_B  TM=7.663E-01  e=5.048E-05  Sphingopyxis sp.
  4bn9-assembly1_A-2  TM=6.999E-01  e=3.121E-03  Lactococcus lactis subsp. lactis Il1403
  2ifa-assembly3_E  TM=7.037E-01  e=3.901E-03  Streptococcus mutans UA159
  4bn6-assembly1_A  TM=6.808E-01  e=6.811E-03  Lactococcus lactis subsp. lactis Il1403

InterPro domains:
  IPR000415 Nitroreductase-like [G3DSA:3.40.109.10] (98-262)
  IPR000415 Nitroreductase-like [SSF55469] (98-260)
  IPR029478 Putative nitroreductase TM1586 [PF14512] (104-296)
  IPR050627 Nitroreductase/BluB [PTHR23026] (177-237)